Protein AF-A0AA40K217-F1 (afdb_monomer_lite)

Structure (mmCIF, N/CA/C/O backbone):
data_AF-A0AA40K217-F1
#
_entry.id   AF-A0AA40K217-F1
#
loop_
_atom_site.group_PDB
_atom_site.id
_atom_site.type_symbol
_atom_site.label_atom_id
_atom_site.label_alt_id
_atom_site.label_comp_id
_atom_site.label_asym_id
_atom_site.label_entity_id
_atom_site.label_seq_id
_atom_site.pdbx_PDB_ins_code
_atom_site.Cartn_x
_atom_site.Cartn_y
_atom_site.Cartn_z
_atom_site.occupancy
_atom_site.B_iso_or_equiv
_atom_site.auth_seq_id
_atom_site.auth_comp_id
_atom_site.auth_asym_id
_atom_site.auth_atom_id
_atom_site.pdbx_PDB_model_num
ATOM 1 N N . MET A 1 1 ? -73.865 -36.330 -14.405 1.00 37.12 1 MET A N 1
ATOM 2 C CA . MET A 1 1 ? -73.184 -35.433 -15.360 1.00 37.12 1 MET A CA 1
ATOM 3 C C . MET A 1 1 ? -72.736 -34.187 -14.622 1.00 37.12 1 MET A C 1
ATOM 5 O O . MET A 1 1 ? -73.342 -33.853 -13.617 1.00 37.12 1 MET A O 1
ATOM 9 N N . GLN A 1 2 ? -71.616 -33.622 -15.063 1.00 45.53 2 GLN A N 1
ATOM 10 C CA . GLN A 1 2 ? -70.828 -32.569 -14.420 1.00 45.53 2 GLN A CA 1
ATOM 11 C C . GLN A 1 2 ? -71.567 -31.225 -14.242 1.00 45.53 2 GLN A C 1
ATOM 13 O O . GLN A 1 2 ? -72.559 -30.982 -14.922 1.00 45.53 2 GLN A O 1
ATOM 18 N N . LEU A 1 3 ? -70.915 -30.353 -13.448 1.00 41.59 3 LEU A N 1
ATOM 19 C CA . LEU A 1 3 ? -70.929 -28.874 -13.439 1.00 41.59 3 LEU A CA 1
ATOM 20 C C . LEU A 1 3 ? -71.873 -28.194 -12.429 1.00 41.59 3 LEU A C 1
ATOM 22 O O . LEU A 1 3 ? -73.068 -28.083 -12.664 1.00 41.59 3 LEU A O 1
ATOM 26 N N . ILE A 1 4 ? -71.313 -27.652 -11.337 1.00 35.75 4 ILE A N 1
ATOM 27 C CA . ILE A 1 4 ? -70.917 -26.234 -11.131 1.00 35.75 4 ILE A CA 1
ATOM 28 C C . ILE A 1 4 ? -70.386 -26.103 -9.677 1.00 35.75 4 ILE A C 1
ATOM 30 O O . ILE A 1 4 ? -70.972 -26.700 -8.776 1.00 35.75 4 ILE A O 1
ATOM 34 N N . PRO A 1 5 ? -69.276 -25.381 -9.417 1.00 46.97 5 PRO A N 1
ATOM 35 C CA . PRO A 1 5 ? -68.759 -25.169 -8.068 1.00 46.97 5 PRO A CA 1
ATOM 36 C C . PRO A 1 5 ? -69.496 -24.004 -7.392 1.00 46.97 5 PRO A C 1
ATOM 38 O O . PRO A 1 5 ? -69.408 -22.863 -7.846 1.00 46.97 5 PRO A O 1
ATOM 41 N N . GLU A 1 6 ? -70.201 -24.289 -6.299 1.00 41.69 6 GLU A N 1
ATOM 42 C CA . GLU A 1 6 ? -70.759 -23.264 -5.414 1.00 41.69 6 GLU A CA 1
ATOM 43 C C . GLU A 1 6 ? -69.628 -22.647 -4.587 1.00 41.69 6 GLU A C 1
ATOM 45 O O . GLU A 1 6 ? -68.878 -23.321 -3.873 1.00 41.69 6 GLU A O 1
ATOM 50 N N . ARG A 1 7 ? -69.477 -21.338 -4.766 1.00 44.41 7 ARG A N 1
ATOM 51 C CA . ARG A 1 7 ? -68.568 -20.478 -4.027 1.00 44.41 7 ARG A CA 1
ATOM 52 C C . ARG A 1 7 ? -69.022 -20.462 -2.571 1.00 44.41 7 ARG A C 1
ATOM 54 O O . ARG A 1 7 ? -70.025 -19.841 -2.248 1.00 44.41 7 ARG A O 1
ATOM 61 N N . HIS A 1 8 ? -68.255 -21.088 -1.686 1.00 47.00 8 HIS A N 1
ATOM 62 C CA . HIS A 1 8 ? -68.274 -20.654 -0.298 1.00 47.00 8 HIS A CA 1
ATOM 63 C C . HIS A 1 8 ? -67.517 -19.333 -0.231 1.00 47.00 8 HIS A C 1
ATOM 65 O O . HIS A 1 8 ? -66.285 -19.303 -0.260 1.00 47.00 8 HIS A O 1
ATOM 71 N N . ASP A 1 9 ? -68.294 -18.251 -0.225 1.00 43.47 9 ASP A N 1
ATOM 72 C CA . ASP A 1 9 ? -67.854 -16.924 0.166 1.00 43.47 9 ASP A CA 1
ATOM 73 C C . ASP A 1 9 ? -67.123 -17.042 1.504 1.00 43.47 9 ASP A C 1
ATOM 75 O O . ASP A 1 9 ? -67.698 -17.329 2.553 1.00 43.47 9 ASP A O 1
ATOM 79 N N . VAL A 1 10 ? -65.804 -16.889 1.439 1.00 50.97 10 VAL A N 1
ATOM 80 C CA . VAL A 1 10 ? -64.985 -16.642 2.614 1.00 50.97 10 VAL A CA 1
ATOM 81 C C . VAL A 1 10 ? -65.360 -15.238 3.059 1.00 50.97 10 VAL A C 1
ATOM 83 O O . VAL A 1 10 ? -65.000 -14.268 2.391 1.00 50.97 10 VAL A O 1
ATOM 86 N N . ASP A 1 11 ? -66.121 -15.149 4.147 1.00 47.44 11 ASP A N 1
ATOM 87 C CA . ASP A 1 11 ? -66.529 -13.890 4.759 1.00 47.44 11 ASP A CA 1
ATOM 88 C C . ASP A 1 11 ? -65.334 -12.914 4.821 1.00 47.44 11 ASP A C 1
ATOM 90 O O . ASP A 1 11 ? -64.330 -13.193 5.496 1.00 47.44 11 ASP A O 1
ATOM 94 N N . PRO A 1 12 ? -65.394 -11.750 4.142 1.00 52.09 12 PRO A N 1
ATOM 95 C CA . PRO A 1 12 ? -64.287 -10.794 4.120 1.00 52.09 12 PRO A CA 1
ATOM 96 C C . PRO A 1 12 ? -63.997 -10.213 5.513 1.00 52.09 12 PRO A C 1
ATOM 98 O O . PRO A 1 12 ? -62.915 -9.687 5.758 1.00 52.09 12 PRO A O 1
ATOM 101 N N . THR A 1 13 ? -64.919 -10.363 6.463 1.00 54.00 13 THR A N 1
ATOM 102 C CA . THR A 1 13 ? -64.761 -9.992 7.873 1.00 54.00 13 THR A CA 1
ATOM 103 C C . THR A 1 13 ? -63.753 -10.865 8.625 1.00 54.00 13 THR A C 1
ATOM 105 O O . THR A 1 13 ? -63.080 -10.352 9.518 1.00 54.00 13 THR A O 1
ATOM 108 N N . CYS A 1 14 ? -63.556 -12.136 8.253 1.00 43.59 14 CYS A N 1
ATOM 109 C CA . CYS A 1 14 ? -62.559 -13.003 8.896 1.00 43.59 14 CYS A CA 1
ATOM 110 C C . CYS A 1 14 ? -61.127 -12.715 8.417 1.00 43.59 14 CYS A C 1
ATOM 112 O O . CYS A 1 14 ? -60.195 -12.731 9.222 1.00 43.59 14 CYS A O 1
ATOM 114 N N . ALA A 1 15 ? -60.942 -12.378 7.136 1.00 45.44 15 ALA A N 1
ATOM 115 C CA . ALA A 1 15 ? -59.644 -11.936 6.616 1.00 45.44 15 ALA A CA 1
ATOM 116 C C . ALA A 1 15 ? -59.244 -10.560 7.188 1.00 45.44 15 ALA A C 1
ATOM 118 O O . ALA A 1 15 ? -58.093 -10.354 7.580 1.00 45.44 15 ALA A O 1
ATOM 119 N N . VAL A 1 16 ? -60.223 -9.660 7.343 1.00 48.34 16 VAL A N 1
ATOM 120 C CA . VAL A 1 16 ? -60.034 -8.334 7.949 1.00 48.34 16 VAL A CA 1
ATOM 121 C C . VAL A 1 16 ? -59.752 -8.430 9.457 1.00 48.34 16 VAL A C 1
ATOM 123 O O . VAL A 1 16 ? -58.933 -7.668 9.966 1.00 48.34 16 VAL A O 1
ATOM 126 N N . ALA A 1 17 ? -60.327 -9.397 10.183 1.00 46.59 17 ALA A N 1
ATOM 127 C CA . ALA A 1 17 ? -60.031 -9.607 11.606 1.00 46.59 17 ALA A CA 1
ATOM 128 C C . ALA A 1 17 ? -58.581 -10.066 11.857 1.00 46.59 17 ALA A C 1
ATOM 130 O O . ALA A 1 17 ? -57.942 -9.605 12.805 1.00 46.59 17 ALA A O 1
ATOM 131 N N . ILE A 1 18 ? -58.017 -10.894 10.969 1.00 50.12 18 ILE A N 1
ATOM 132 C CA . ILE A 1 18 ? -56.593 -11.258 11.029 1.00 50.12 18 ILE A CA 1
ATOM 133 C C . ILE A 1 18 ? -55.723 -10.032 10.693 1.00 50.12 18 ILE A C 1
ATOM 135 O O . ILE A 1 18 ? -54.726 -9.782 11.372 1.00 50.12 18 ILE A O 1
ATOM 139 N N . GLN A 1 19 ? -56.137 -9.198 9.733 1.00 47.12 19 GLN A N 1
ATOM 140 C CA . GLN A 1 19 ? -55.430 -7.961 9.370 1.00 47.12 19 GLN A CA 1
ATOM 141 C C . GLN A 1 19 ? -55.500 -6.857 10.445 1.00 47.12 19 GLN A C 1
ATOM 143 O O . GLN A 1 19 ? -54.528 -6.122 10.600 1.00 47.12 19 GLN A O 1
ATOM 148 N N . HIS A 1 20 ? -56.569 -6.771 11.246 1.00 46.78 20 HIS A N 1
ATOM 149 C CA . HIS A 1 20 ? -56.639 -5.866 12.405 1.00 46.78 20 HIS A CA 1
ATOM 150 C C . HIS A 1 20 ? -55.908 -6.403 13.647 1.00 46.78 20 HIS A C 1
ATOM 152 O O . HIS A 1 20 ? -55.465 -5.610 14.471 1.00 46.78 20 HIS A O 1
ATOM 158 N N . SER A 1 21 ? -55.718 -7.720 13.778 1.00 47.53 21 SER A N 1
ATOM 159 C CA . SER A 1 21 ? -54.886 -8.311 14.845 1.00 47.53 21 SER A CA 1
ATOM 160 C C . SER A 1 21 ? -53.374 -8.183 14.602 1.00 47.53 21 SER A C 1
ATOM 162 O O . SER A 1 21 ? -52.580 -8.378 15.517 1.00 47.53 21 SER A O 1
ATOM 164 N N . LEU A 1 22 ? -52.977 -7.780 13.389 1.00 50.19 22 LEU A N 1
ATOM 165 C CA . LEU A 1 22 ? -51.646 -7.258 13.068 1.00 50.19 22 LEU A CA 1
ATOM 166 C C . LEU A 1 22 ? -51.601 -5.724 13.195 1.00 50.19 22 LEU A C 1
ATOM 168 O O . LEU A 1 22 ? -50.806 -5.059 12.529 1.00 50.19 22 LEU A O 1
ATOM 172 N N . GLN A 1 23 ? -52.442 -5.140 14.058 1.00 57.56 23 GLN A N 1
ATOM 173 C CA . GLN A 1 23 ? -52.141 -3.842 14.655 1.00 57.56 23 GLN A CA 1
ATOM 174 C C . GLN A 1 23 ? -50.717 -3.912 15.202 1.00 57.56 23 GLN A C 1
ATOM 176 O O . GLN A 1 23 ? -50.397 -4.785 16.003 1.00 57.56 23 GLN A O 1
ATOM 181 N N . ALA A 1 24 ? -49.862 -3.047 14.661 1.00 59.34 24 ALA A N 1
ATOM 182 C CA . ALA A 1 24 ? -48.421 -3.048 14.833 1.00 59.34 24 ALA A CA 1
ATOM 183 C C . ALA A 1 24 ? -48.013 -3.360 16.279 1.00 59.34 24 ALA A C 1
ATOM 185 O O . ALA A 1 24 ? -48.049 -2.475 17.129 1.00 59.34 24 ALA A O 1
ATOM 186 N N . LEU A 1 25 ? -47.608 -4.610 16.537 1.00 65.25 25 LEU A N 1
ATOM 187 C CA . LEU A 1 25 ? -46.911 -4.996 17.759 1.00 65.25 25 LEU A CA 1
ATOM 188 C C . LEU A 1 25 ? -45.687 -4.090 17.849 1.00 65.25 25 LEU A C 1
ATOM 190 O O . LEU A 1 25 ? -44.724 -4.241 17.089 1.00 65.25 25 LEU A O 1
ATOM 194 N N . SER A 1 26 ? -45.771 -3.075 18.702 1.00 80.31 26 SER A N 1
ATOM 195 C CA . SER A 1 26 ? -44.695 -2.117 18.837 1.00 80.31 26 SER A CA 1
ATOM 196 C C . SER A 1 26 ? -43.580 -2.781 19.631 1.00 80.31 26 SER A C 1
ATOM 198 O O . SER A 1 26 ? -43.817 -3.659 20.463 1.00 80.31 26 SER A O 1
ATOM 200 N N . LEU A 1 27 ? -42.336 -2.356 19.408 1.00 82.81 27 LEU A N 1
ATOM 201 C CA . LEU A 1 27 ? -41.192 -2.886 20.153 1.00 82.81 27 LEU A CA 1
ATOM 202 C C . LEU A 1 27 ? -41.408 -2.799 21.680 1.00 82.81 27 LEU A C 1
ATOM 204 O O . LEU A 1 27 ? -40.878 -3.613 22.425 1.00 82.81 27 LEU A O 1
ATOM 208 N N . LEU A 1 28 ? -42.180 -1.813 22.140 1.00 85.31 28 LEU A N 1
ATOM 209 C CA . LEU A 1 28 ? -42.433 -1.542 23.554 1.00 85.31 28 LEU A CA 1
ATOM 210 C C . LEU A 1 28 ? -43.482 -2.469 24.180 1.00 85.31 28 LEU A C 1
ATOM 212 O O . LEU A 1 28 ? -43.537 -2.545 25.404 1.00 85.31 28 LEU A O 1
ATOM 216 N N . ASP A 1 29 ? -44.252 -3.191 23.364 1.00 88.19 29 ASP A N 1
ATOM 217 C CA . ASP A 1 29 ? -45.252 -4.160 23.826 1.00 88.19 29 ASP A CA 1
ATOM 218 C C . ASP A 1 29 ? -44.630 -5.537 24.113 1.00 88.19 29 ASP A C 1
ATOM 220 O O . ASP A 1 29 ? -45.295 -6.438 24.626 1.00 88.19 29 ASP A O 1
ATOM 224 N N . LEU A 1 30 ? -43.338 -5.717 23.800 1.00 88.56 30 LEU A N 1
ATOM 225 C CA . LEU A 1 30 ? -42.625 -6.949 24.112 1.00 88.56 30 LEU A CA 1
ATOM 226 C C . LEU A 1 30 ? -42.357 -7.085 25.620 1.00 88.56 30 LEU A C 1
ATOM 228 O O . LEU A 1 30 ? -42.082 -6.094 26.305 1.00 88.56 30 LEU A O 1
ATOM 232 N N . PRO A 1 31 ? -42.317 -8.328 26.136 1.00 92.75 31 PRO A N 1
ATOM 233 C CA . PRO A 1 31 ? -41.897 -8.594 27.503 1.00 92.75 31 PRO A CA 1
ATOM 234 C C . PRO A 1 31 ? -40.512 -8.013 27.806 1.00 92.75 31 PRO A C 1
ATOM 236 O O . PRO A 1 31 ? -39.613 -7.971 26.954 1.00 92.75 31 PRO A O 1
ATOM 239 N N . THR A 1 32 ? -40.317 -7.602 29.060 1.00 90.62 32 THR A N 1
ATOM 240 C CA . THR A 1 32 ? -39.095 -6.912 29.498 1.00 90.62 32 THR A CA 1
ATOM 241 C C . THR A 1 32 ? -37.850 -7.787 29.319 1.00 90.62 32 THR A C 1
ATOM 243 O O . THR A 1 32 ? -36.769 -7.286 29.019 1.00 90.62 32 THR A O 1
ATOM 246 N N . GLU A 1 33 ? -37.996 -9.102 29.444 1.00 91.56 33 GLU A N 1
ATOM 247 C CA . GLU A 1 33 ? -36.955 -10.106 29.239 1.00 91.56 33 GLU A CA 1
ATOM 248 C C . GLU A 1 33 ? -36.448 -10.100 27.795 1.00 91.56 33 GLU A C 1
ATOM 250 O O . GLU A 1 33 ? -35.238 -10.142 27.557 1.00 91.56 33 GLU A O 1
ATOM 255 N N . VAL A 1 34 ? -37.367 -9.999 26.829 1.00 92.00 34 VAL A N 1
ATOM 256 C CA . VAL A 1 34 ? -37.029 -9.972 25.401 1.00 92.00 34 VAL A CA 1
ATOM 257 C C . VAL A 1 34 ? -36.340 -8.656 25.058 1.00 92.00 34 VAL A C 1
ATOM 259 O O . VAL A 1 34 ? -35.300 -8.652 24.397 1.00 92.00 34 VAL A O 1
ATOM 262 N N . LEU A 1 35 ? -36.838 -7.544 25.599 1.00 92.12 35 LEU A N 1
ATOM 263 C CA . LEU A 1 35 ? -36.193 -6.240 25.468 1.00 92.12 35 LEU A CA 1
ATOM 264 C C . LEU A 1 35 ? -34.779 -6.231 26.058 1.00 92.12 35 LEU A C 1
ATOM 266 O O . LEU A 1 35 ? -33.848 -5.745 25.418 1.00 92.12 35 LEU A O 1
ATOM 270 N N . LEU A 1 36 ? -34.575 -6.821 27.238 1.00 92.25 36 LEU A N 1
ATOM 271 C CA . LEU A 1 36 ? -33.250 -6.959 27.849 1.00 92.25 36 LEU A CA 1
ATOM 272 C C . LEU A 1 36 ? -32.312 -7.838 27.012 1.00 92.25 36 LEU A C 1
ATOM 274 O O . LEU A 1 36 ? -31.116 -7.547 26.923 1.00 92.25 36 LEU A O 1
ATOM 278 N N . GLN A 1 37 ? -32.830 -8.892 26.377 1.00 91.31 37 GLN A N 1
ATOM 279 C CA . GLN A 1 37 ? -32.050 -9.750 25.490 1.00 91.31 37 GLN A CA 1
ATOM 280 C C . GLN A 1 37 ? -31.555 -8.979 24.258 1.00 91.31 37 GLN A C 1
ATOM 282 O O . GLN A 1 37 ? -30.363 -9.070 23.940 1.00 91.31 37 GLN A O 1
ATOM 287 N N . ILE A 1 38 ? -32.446 -8.205 23.622 1.00 93.06 38 ILE A N 1
ATOM 288 C CA . ILE A 1 38 ? -32.162 -7.347 22.461 1.00 93.06 38 ILE A CA 1
ATOM 289 C C . ILE A 1 38 ? -31.149 -6.265 22.842 1.00 93.06 38 ILE A C 1
ATOM 291 O O . ILE A 1 38 ? -30.077 -6.180 22.243 1.00 93.06 38 ILE A O 1
ATOM 295 N N . LEU A 1 39 ? -31.436 -5.489 23.892 1.00 92.25 39 LEU A 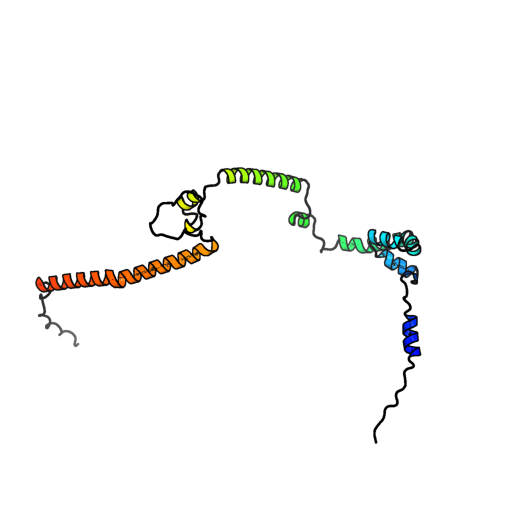N 1
ATOM 296 C CA . LEU A 1 39 ? -30.558 -4.418 24.372 1.00 92.25 39 LEU A CA 1
ATOM 297 C C . LEU A 1 39 ? -29.188 -4.948 24.832 1.00 92.25 39 LEU A C 1
ATOM 299 O O . LEU A 1 39 ? -28.182 -4.248 24.738 1.00 92.25 39 LEU A O 1
ATOM 303 N N . GLY A 1 40 ? -29.123 -6.197 25.300 1.00 92.62 40 GLY A N 1
ATOM 304 C CA . GLY A 1 40 ? -27.874 -6.865 25.659 1.00 92.62 40 GLY A CA 1
ATOM 305 C C . GLY A 1 40 ? -26.956 -7.183 24.472 1.00 92.62 40 GLY A C 1
ATOM 306 O O . GLY A 1 40 ? -25.765 -7.396 24.688 1.00 92.62 40 GLY A O 1
ATOM 307 N N . ASN A 1 41 ? -27.479 -7.220 23.242 1.00 91.62 41 ASN A N 1
ATOM 308 C CA . ASN A 1 41 ? -26.698 -7.472 22.024 1.00 91.62 41 ASN A CA 1
ATOM 309 C C . ASN A 1 41 ? -26.240 -6.192 21.312 1.00 91.62 41 ASN A C 1
ATOM 311 O O . ASN A 1 41 ? -25.392 -6.272 20.430 1.00 91.62 41 ASN A O 1
ATOM 315 N N . LEU A 1 42 ? -26.777 -5.030 21.685 1.00 93.06 42 LEU A N 1
ATOM 316 C CA . LEU A 1 42 ? -26.418 -3.755 21.069 1.00 93.06 42 LEU A CA 1
ATOM 317 C C . LEU A 1 42 ? -25.048 -3.250 21.545 1.00 93.06 42 LEU A C 1
ATOM 319 O O . LEU A 1 42 ? -24.620 -3.492 22.687 1.00 93.06 42 LEU A O 1
ATOM 323 N N . GLU A 1 43 ? -24.365 -2.505 20.674 1.00 91.50 43 GLU A N 1
ATOM 324 C CA . GLU A 1 43 ? -23.142 -1.790 21.028 1.00 91.50 43 GLU A CA 1
ATOM 325 C C . GLU A 1 43 ? -23.433 -0.624 21.988 1.00 91.50 43 GLU A C 1
ATOM 327 O O . GLU A 1 43 ? -24.579 -0.245 22.232 1.00 91.50 43 GLU A O 1
ATOM 332 N N . VAL A 1 44 ? -22.390 -0.058 22.605 1.00 90.19 44 VAL A N 1
ATOM 333 C CA . VAL A 1 44 ? -22.553 1.034 23.586 1.00 90.19 44 VAL A CA 1
ATOM 334 C C . VAL A 1 44 ? -23.200 2.271 22.948 1.00 90.19 44 VAL A C 1
ATOM 336 O O . VAL A 1 44 ? -24.067 2.886 23.569 1.00 90.19 44 VAL A O 1
ATOM 339 N N . CYS A 1 45 ? -22.826 2.599 21.709 1.00 91.94 45 CYS A N 1
ATOM 340 C CA . CYS A 1 45 ? -23.390 3.723 20.962 1.00 91.94 45 CYS A CA 1
ATOM 341 C C . CYS A 1 45 ? -24.878 3.512 20.650 1.00 91.94 45 CYS A C 1
ATOM 343 O O . CYS A 1 45 ? -25.693 4.401 20.900 1.00 91.94 45 CYS A O 1
ATOM 345 N N . ASP A 1 46 ? -25.246 2.316 20.193 1.00 93.75 46 ASP A N 1
ATOM 346 C CA . ASP A 1 46 ? -26.626 1.988 19.822 1.00 93.75 46 ASP A CA 1
ATOM 347 C C . ASP A 1 46 ? -27.540 1.896 21.044 1.00 93.75 46 ASP A C 1
ATOM 349 O O . ASP A 1 46 ? -28.685 2.345 21.014 1.00 93.75 46 ASP A O 1
ATOM 353 N N . LEU A 1 47 ? -27.021 1.378 22.160 1.00 93.06 47 LEU A N 1
ATOM 354 C CA . LEU A 1 47 ? -27.742 1.358 23.428 1.00 93.06 47 LEU A CA 1
ATOM 355 C C . LEU A 1 47 ? -28.032 2.783 23.925 1.00 93.06 47 LEU A C 1
ATOM 357 O O . LEU A 1 47 ? -29.126 3.060 24.422 1.00 93.06 47 LEU A O 1
ATOM 361 N N . LEU A 1 48 ? -27.073 3.703 23.767 1.00 93.88 48 LEU A N 1
ATOM 362 C CA . LEU A 1 48 ? -27.270 5.112 24.096 1.00 93.88 48 LEU A CA 1
ATOM 363 C C . LEU A 1 48 ? -28.311 5.753 23.173 1.00 93.88 48 LEU A C 1
ATOM 365 O O . LEU A 1 48 ? -29.179 6.474 23.667 1.00 93.88 48 LEU A O 1
ATOM 369 N N . ALA A 1 49 ? -28.282 5.458 21.873 1.00 94.69 49 ALA A N 1
ATOM 370 C CA . ALA A 1 49 ? -29.299 5.923 20.933 1.00 94.69 49 ALA A CA 1
ATOM 371 C C . ALA A 1 49 ? -30.701 5.413 21.320 1.00 94.69 49 ALA A C 1
ATOM 373 O O . ALA A 1 49 ? -31.622 6.215 21.467 1.00 94.69 49 ALA A O 1
ATOM 374 N N . ALA A 1 50 ? -30.844 4.116 21.612 1.00 91.44 50 ALA A N 1
ATOM 375 C CA . ALA A 1 50 ? -32.098 3.505 22.060 1.00 91.44 50 ALA A CA 1
ATOM 376 C C . ALA A 1 50 ? -32.607 4.083 23.394 1.00 91.44 50 ALA A C 1
ATOM 378 O O . ALA A 1 50 ? -33.807 4.253 23.594 1.00 91.44 50 ALA A O 1
ATOM 379 N N . SER A 1 51 ? -31.708 4.462 24.307 1.00 93.88 51 SER A N 1
ATOM 380 C CA . SER A 1 51 ? -32.093 5.111 25.569 1.00 93.88 51 SER A CA 1
ATOM 381 C C . SER A 1 51 ? -32.709 6.506 25.387 1.00 93.88 51 SER A C 1
ATOM 383 O O . SER A 1 51 ? -33.318 7.040 26.313 1.00 93.88 51 SER A O 1
ATOM 385 N N . ARG A 1 52 ? -32.529 7.136 24.218 1.00 94.56 52 ARG A N 1
ATOM 386 C CA . ARG A 1 52 ? -33.059 8.475 23.919 1.00 94.56 52 ARG A CA 1
ATOM 387 C C . ARG A 1 52 ? -34.418 8.431 23.228 1.00 94.56 52 ARG A C 1
ATOM 389 O O . ARG A 1 52 ? -35.090 9.455 23.210 1.00 94.56 52 ARG A O 1
ATOM 396 N N . THR A 1 53 ? -34.825 7.282 22.691 1.00 93.44 53 THR A N 1
ATOM 397 C CA . THR A 1 53 ? -36.084 7.143 21.945 1.00 93.44 53 THR A CA 1
ATOM 398 C C . THR A 1 53 ? -37.282 6.841 22.841 1.00 93.44 53 THR A C 1
ATOM 400 O O . THR A 1 53 ? -38.403 7.173 22.472 1.00 93.44 53 THR A O 1
ATOM 403 N N . SER A 1 54 ? -37.085 6.249 24.027 1.00 90.81 54 SER A N 1
ATOM 404 C CA . SER A 1 54 ? -38.178 6.011 24.981 1.00 90.81 54 SER A CA 1
ATOM 405 C C . SER A 1 54 ? -37.719 5.940 26.441 1.00 90.81 54 SER A C 1
ATOM 407 O O . SER A 1 54 ? -36.594 5.543 26.757 1.00 90.81 54 SER A O 1
ATOM 409 N N . HIS A 1 55 ? -38.626 6.276 27.364 1.00 92.00 55 HIS A N 1
ATOM 410 C CA . HIS A 1 55 ? -38.376 6.197 28.808 1.00 92.00 55 HIS A CA 1
ATOM 411 C C . HIS A 1 55 ? -38.194 4.758 29.307 1.00 92.00 55 HIS A C 1
ATOM 413 O O . HIS A 1 55 ? -37.381 4.514 30.201 1.00 92.00 55 HIS A O 1
ATOM 419 N N . LEU A 1 56 ? -38.917 3.803 28.714 1.00 92.19 56 LEU A N 1
ATOM 420 C CA . LEU A 1 56 ? -38.810 2.388 29.058 1.00 92.19 56 LEU A CA 1
ATOM 421 C C . LEU A 1 56 ? -37.429 1.840 28.682 1.00 92.19 56 LEU A C 1
ATOM 423 O O . LEU A 1 56 ? -36.736 1.290 29.538 1.00 92.19 56 LEU A O 1
ATOM 427 N N . LEU A 1 57 ? -36.974 2.079 27.446 1.00 91.88 57 LEU A N 1
ATOM 428 C CA . LEU A 1 57 ? -35.639 1.657 27.012 1.00 91.88 57 LEU A CA 1
ATOM 429 C C . LEU A 1 57 ? -34.541 2.381 27.793 1.00 91.88 57 LEU A C 1
ATOM 431 O O . LEU A 1 57 ? -33.540 1.758 28.133 1.00 91.88 57 LEU A O 1
ATOM 435 N N . ARG A 1 58 ? -34.737 3.655 28.166 1.00 93.94 58 ARG A N 1
ATOM 436 C CA . ARG A 1 58 ? -33.822 4.366 29.074 1.00 93.94 58 ARG A CA 1
ATOM 437 C C . ARG A 1 58 ? -33.677 3.654 30.417 1.00 93.94 58 ARG A C 1
ATOM 439 O O . ARG A 1 58 ? -32.558 3.447 30.879 1.00 93.94 58 ARG A O 1
ATOM 446 N N . ARG A 1 59 ? -34.792 3.258 31.038 1.00 94.44 59 ARG A N 1
ATOM 447 C CA . ARG A 1 59 ? -34.791 2.549 32.327 1.00 94.44 59 ARG A CA 1
ATOM 448 C C . ARG A 1 59 ? -34.107 1.184 32.221 1.00 94.44 59 ARG A C 1
ATOM 450 O O . ARG A 1 59 ? -33.327 0.834 33.101 1.00 94.44 59 ARG A O 1
ATOM 457 N N . LEU A 1 60 ? -34.361 0.439 31.144 1.00 92.25 60 LEU A N 1
ATOM 458 C CA . LEU A 1 60 ? -33.748 -0.875 30.914 1.00 92.25 60 LEU A CA 1
ATOM 459 C C . LEU A 1 60 ? -32.262 -0.785 30.549 1.00 92.25 60 LEU A C 1
ATOM 461 O O . LEU A 1 60 ? -31.470 -1.591 31.033 1.00 92.25 60 LEU A O 1
ATOM 465 N N . ALA A 1 61 ? -31.858 0.214 29.763 1.00 92.88 61 ALA A N 1
ATOM 466 C CA . ALA A 1 61 ? -30.459 0.464 29.417 1.00 92.88 61 ALA A CA 1
ATOM 467 C C . ALA A 1 61 ? -29.601 0.793 30.649 1.00 92.88 61 ALA A C 1
ATOM 469 O O . ALA A 1 61 ? -28.441 0.391 30.717 1.00 92.88 61 ALA A O 1
ATOM 470 N N . LEU A 1 62 ? -30.182 1.486 31.635 1.00 91.12 62 LEU A N 1
ATOM 471 C CA . LEU A 1 62 ? -29.539 1.810 32.912 1.00 91.12 62 LEU A CA 1
ATOM 472 C C . LEU A 1 62 ? -29.650 0.684 33.956 1.00 91.12 62 LEU A C 1
ATOM 474 O O . LEU A 1 62 ? -29.078 0.796 35.041 1.00 91.12 62 LEU A O 1
ATOM 478 N N . ALA A 1 63 ? -30.371 -0.403 33.666 1.00 93.31 63 ALA A N 1
ATOM 479 C CA . ALA A 1 63 ? -30.575 -1.474 34.631 1.00 93.31 63 ALA A CA 1
ATOM 480 C C . ALA A 1 63 ? -29.277 -2.277 34.869 1.00 93.31 63 ALA A C 1
ATOM 482 O O . ALA A 1 63 ? -28.625 -2.721 33.917 1.00 93.31 63 ALA A O 1
ATOM 483 N N . PRO A 1 64 ? -28.924 -2.592 36.132 1.00 93.88 64 PRO A N 1
ATOM 484 C CA . PRO A 1 64 ? -27.709 -3.353 36.445 1.00 93.88 64 PRO A CA 1
ATOM 485 C C . PRO A 1 64 ? -27.758 -4.792 35.909 1.00 93.88 64 PRO A C 1
ATOM 487 O O . PRO A 1 64 ? -26.720 -5.412 35.672 1.00 93.88 64 PRO A O 1
ATOM 490 N N . ILE A 1 65 ? -28.963 -5.329 35.695 1.00 93.31 65 ILE A N 1
ATOM 491 C CA . ILE A 1 65 ? -29.191 -6.670 35.145 1.00 93.31 65 ILE A CA 1
ATOM 492 C C . ILE A 1 65 ? -28.654 -6.756 33.712 1.00 93.31 65 ILE A C 1
ATOM 494 O O . ILE A 1 65 ? -27.930 -7.698 33.391 1.00 93.31 65 ILE A O 1
ATOM 498 N N . LEU A 1 66 ? -28.923 -5.744 32.881 1.00 93.38 66 LEU A N 1
ATOM 499 C CA . LEU A 1 66 ? -28.416 -5.675 31.512 1.00 93.38 66 LEU A CA 1
ATOM 500 C C . LEU A 1 66 ? -26.886 -5.666 31.495 1.00 93.38 66 LEU A C 1
ATOM 502 O O . LEU A 1 66 ? -26.265 -6.423 30.748 1.00 93.38 66 LEU A O 1
ATOM 506 N N . HIS A 1 67 ? -26.268 -4.866 32.367 1.00 92.12 67 HIS A N 1
ATOM 507 C CA . HIS A 1 67 ? -24.812 -4.813 32.481 1.00 92.12 67 HIS A CA 1
ATOM 508 C C . HIS A 1 67 ? -24.214 -6.174 32.878 1.00 92.12 67 HIS A C 1
ATOM 510 O O . HIS A 1 67 ? -23.263 -6.643 32.249 1.00 92.12 67 HIS A O 1
ATOM 516 N N . ARG A 1 68 ? -24.809 -6.864 33.862 1.00 94.50 68 ARG A N 1
ATOM 517 C CA . ARG A 1 68 ? -24.381 -8.211 34.280 1.00 94.50 68 ARG A CA 1
ATOM 518 C C . ARG A 1 68 ? -24.513 -9.242 33.157 1.00 94.50 68 ARG A C 1
ATOM 520 O O . ARG A 1 68 ? -23.609 -10.059 32.988 1.00 94.50 68 ARG A O 1
ATOM 527 N N . LEU A 1 69 ? -25.603 -9.211 32.387 1.00 92.25 69 LEU A N 1
ATOM 528 C CA . LEU A 1 69 ? -25.811 -10.116 31.251 1.00 92.25 69 LEU A CA 1
ATOM 529 C C . LEU A 1 69 ? -24.768 -9.890 30.153 1.00 92.25 69 LEU A C 1
ATOM 531 O O . LEU A 1 69 ? -24.171 -10.854 29.672 1.00 92.25 69 LEU A O 1
ATOM 535 N N . ARG A 1 70 ? -24.485 -8.628 29.815 1.00 93.31 70 ARG A N 1
ATOM 536 C CA . ARG A 1 70 ? -23.444 -8.271 28.839 1.00 93.31 70 ARG A CA 1
ATOM 537 C C . ARG A 1 70 ? -22.071 -8.743 29.291 1.00 93.31 70 ARG A C 1
ATOM 539 O O . ARG A 1 70 ? -21.366 -9.375 28.515 1.00 93.31 70 ARG A O 1
ATOM 546 N N . LEU A 1 71 ? -21.727 -8.526 30.559 1.00 92.94 71 LEU A N 1
ATOM 547 C CA . LEU A 1 71 ? -20.449 -8.956 31.122 1.00 92.94 71 LEU A CA 1
ATOM 548 C C . LEU A 1 71 ? -20.301 -10.486 31.162 1.00 92.94 71 LEU A C 1
ATOM 550 O O . LEU A 1 71 ? -19.217 -11.011 30.922 1.00 92.94 71 LEU A O 1
ATOM 554 N N . ARG A 1 72 ? -21.385 -11.227 31.425 1.00 93.88 72 ARG A N 1
ATOM 555 C CA . ARG A 1 72 ? -21.385 -12.696 31.318 1.00 93.88 72 ARG A CA 1
ATOM 556 C C . ARG A 1 72 ? -21.179 -13.157 29.874 1.00 93.88 72 ARG A C 1
ATOM 558 O O . ARG A 1 72 ? -20.355 -14.037 29.647 1.00 93.88 72 ARG A O 1
ATOM 565 N N . ARG A 1 73 ? -21.872 -12.547 28.905 1.00 92.31 73 ARG A N 1
ATOM 566 C CA . ARG A 1 73 ? -21.700 -12.865 27.476 1.00 92.31 73 ARG A CA 1
ATOM 567 C C . ARG A 1 73 ? -20.286 -12.569 26.996 1.00 92.31 73 ARG A C 1
ATOM 569 O O . ARG A 1 73 ? -19.676 -13.433 26.379 1.00 92.31 73 ARG A O 1
ATOM 576 N N . THR A 1 74 ? -19.731 -11.399 27.310 1.00 92.75 74 THR A N 1
ATOM 577 C CA . THR A 1 74 ? -18.359 -11.063 26.906 1.00 92.75 74 THR A CA 1
ATOM 578 C C . THR A 1 74 ? -17.346 -12.005 27.541 1.00 92.75 74 THR A C 1
ATOM 580 O O . THR A 1 74 ? -16.450 -12.467 26.847 1.00 92.75 74 THR A O 1
ATOM 583 N N . ARG A 1 75 ? -17.515 -12.384 28.815 1.00 94.81 75 ARG A N 1
ATOM 584 C CA . ARG A 1 75 ? -16.671 -13.407 29.457 1.00 94.81 75 ARG A CA 1
ATOM 585 C C . ARG A 1 75 ? -16.757 -14.777 28.786 1.00 94.81 75 ARG A C 1
ATOM 587 O O . ARG A 1 75 ? -15.757 -15.481 28.775 1.00 94.81 75 ARG A O 1
ATOM 594 N N . ALA A 1 76 ? -17.913 -15.150 28.240 1.00 94.12 76 ALA A N 1
ATOM 595 C CA . ALA A 1 76 ? -18.075 -16.412 27.521 1.00 94.12 76 ALA A CA 1
ATOM 596 C C . ALA A 1 76 ? -17.489 -16.361 26.096 1.00 94.12 76 ALA A C 1
ATOM 598 O O . ALA A 1 76 ? -16.878 -17.325 25.647 1.00 94.12 76 ALA A O 1
ATOM 599 N N . VAL A 1 77 ? -17.651 -15.237 25.391 1.00 92.31 77 VAL A N 1
ATOM 600 C CA . VAL A 1 77 ? -17.304 -15.105 23.964 1.00 92.31 77 VAL A CA 1
ATOM 601 C C . VAL A 1 77 ? -15.857 -14.654 23.738 1.00 92.31 77 VAL A C 1
ATOM 603 O O . VAL A 1 77 ? -15.220 -15.081 22.781 1.00 92.31 77 VAL A O 1
ATOM 606 N N . LEU A 1 78 ? -15.309 -13.796 24.601 1.00 91.81 78 LEU A N 1
ATOM 607 C CA . LEU A 1 78 ? -13.989 -13.190 24.402 1.00 91.81 78 LEU A CA 1
ATOM 608 C C . LEU A 1 78 ? -12.827 -14.205 24.454 1.00 91.81 78 LEU A C 1
ATOM 610 O O . LEU A 1 78 ? -11.979 -14.145 23.563 1.00 91.81 78 LEU A O 1
ATOM 614 N N . PRO A 1 79 ? -12.745 -15.137 25.429 1.00 93.44 79 PRO A N 1
ATOM 615 C CA . PRO A 1 79 ? -11.609 -16.052 25.525 1.00 93.44 79 PRO A CA 1
ATOM 616 C C . PRO A 1 79 ? -11.345 -16.876 24.254 1.00 93.44 79 PRO A C 1
ATOM 618 O O . PRO A 1 79 ? -10.215 -16.801 23.771 1.00 93.44 79 PRO A O 1
ATOM 621 N N . PRO A 1 80 ? -12.330 -17.581 23.650 1.00 92.25 80 PRO A N 1
ATOM 622 C CA . PRO A 1 80 ? -12.077 -18.362 22.438 1.00 92.25 80 PRO A CA 1
ATOM 623 C C . PRO A 1 80 ? -11.697 -17.490 21.236 1.00 92.25 80 PRO A C 1
ATOM 625 O O . PRO A 1 80 ? -10.922 -17.922 20.390 1.00 92.25 80 PRO A O 1
ATOM 628 N N . LEU A 1 81 ? -12.181 -16.245 21.156 1.00 90.19 81 LEU A N 1
ATOM 629 C CA . LEU A 1 81 ? -11.790 -15.319 20.088 1.00 90.19 81 LEU A CA 1
ATOM 630 C C . LEU A 1 81 ? -10.345 -14.825 20.237 1.00 90.19 81 LEU A C 1
ATOM 632 O O . LEU A 1 81 ? -9.664 -14.593 19.239 1.00 90.19 81 LEU A O 1
ATOM 636 N N . LEU A 1 82 ? -9.863 -14.665 21.472 1.00 89.69 82 LEU A N 1
ATOM 637 C CA . LEU A 1 82 ? -8.488 -14.243 21.738 1.00 89.69 82 LEU A CA 1
ATOM 638 C C . LEU A 1 82 ? -7.469 -15.371 21.560 1.00 89.69 82 LEU A C 1
ATOM 640 O O . LEU A 1 82 ? -6.329 -15.073 21.191 1.00 89.69 82 LEU A O 1
ATOM 644 N N . THR A 1 83 ? -7.871 -16.619 21.823 1.00 89.00 83 THR A N 1
ATOM 645 C CA . THR A 1 83 ? -7.039 -17.826 21.678 1.00 89.00 83 THR A CA 1
ATOM 646 C C . THR A 1 83 ? -7.192 -18.522 20.324 1.00 89.00 83 THR A C 1
ATOM 648 O O . THR A 1 83 ? -6.441 -19.452 20.040 1.00 89.00 83 THR A O 1
ATOM 651 N N . SER A 1 84 ? -8.127 -18.077 19.478 1.00 88.44 84 SER A N 1
ATOM 652 C CA . SER A 1 84 ? -8.365 -18.656 18.153 1.00 88.44 84 SER A CA 1
ATOM 653 C C . SER A 1 84 ? -7.105 -18.626 17.270 1.00 88.44 84 SER A C 1
ATOM 655 O O . SER A 1 84 ? -6.471 -17.571 17.153 1.00 88.44 84 SER A O 1
ATOM 657 N N . PRO A 1 85 ? -6.784 -19.720 16.549 1.00 87.38 85 PRO A N 1
ATOM 658 C CA . PRO A 1 85 ? -5.656 -19.769 15.614 1.00 87.38 85 PRO A CA 1
ATOM 659 C C . PRO A 1 85 ? -5.849 -18.869 14.383 1.00 87.38 85 PRO A C 1
ATOM 661 O O . PRO A 1 85 ? -4.893 -18.591 13.666 1.00 87.38 85 PRO A O 1
ATOM 664 N N . SER A 1 86 ? -7.071 -18.385 14.129 1.00 87.75 86 SER A N 1
ATOM 665 C CA . SER A 1 86 ? -7.337 -17.395 13.077 1.00 87.75 86 SER A CA 1
ATOM 666 C C . SER A 1 86 ? -6.826 -15.993 13.424 1.00 87.75 86 SER A C 1
ATOM 668 O O . SER A 1 86 ? -6.747 -15.131 12.544 1.00 87.75 86 SER A O 1
ATOM 670 N N . ARG A 1 87 ? -6.476 -15.739 14.692 1.00 90.50 87 ARG A N 1
ATOM 671 C CA . ARG A 1 87 ? -5.954 -14.449 15.133 1.00 90.50 87 ARG A CA 1
ATOM 672 C C . ARG A 1 87 ? -4.486 -14.312 14.700 1.00 90.50 87 ARG A C 1
ATOM 674 O O . ARG A 1 87 ? -3.652 -15.094 15.149 1.00 90.50 87 ARG A O 1
ATOM 681 N N . PRO A 1 88 ? -4.135 -13.313 13.868 1.00 92.88 88 PRO A N 1
ATOM 682 C CA . PRO A 1 88 ? -2.756 -13.119 13.434 1.00 92.88 88 PRO A CA 1
ATOM 683 C C . PRO A 1 88 ? -1.852 -12.780 14.621 1.00 92.88 88 PRO A C 1
ATOM 685 O O . PRO A 1 88 ? -2.245 -12.034 15.526 1.00 92.88 88 PRO A O 1
ATOM 688 N N . SER A 1 89 ? -0.623 -13.296 14.597 1.00 92.44 89 SER A N 1
ATOM 689 C CA . SER A 1 89 ? 0.366 -12.986 15.627 1.00 92.44 89 SER A CA 1
ATOM 690 C C . SER A 1 89 ? 0.825 -11.525 15.535 1.00 92.44 89 SER A C 1
ATOM 692 O O . SER A 1 89 ? 0.720 -10.878 14.489 1.00 92.44 89 SER A O 1
ATOM 694 N N . LEU A 1 90 ? 1.398 -10.992 16.619 1.00 92.31 90 LEU A N 1
ATOM 695 C CA . LEU A 1 90 ? 1.993 -9.650 16.602 1.00 92.31 90 LEU A CA 1
ATOM 696 C C . LEU A 1 90 ? 3.086 -9.532 15.525 1.00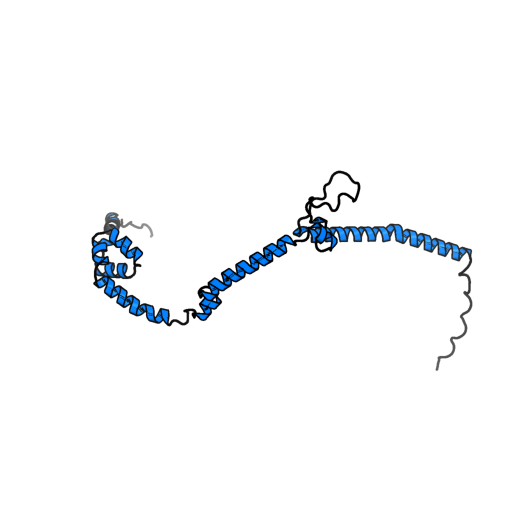 92.31 90 LEU A C 1
ATOM 698 O O . LEU A 1 90 ? 3.166 -8.516 14.836 1.00 92.31 90 LEU A O 1
ATOM 702 N N . ALA A 1 91 ? 3.889 -10.584 15.343 1.00 93.75 91 ALA A N 1
ATOM 703 C CA . ALA A 1 91 ? 4.916 -10.633 14.308 1.00 93.75 91 ALA A CA 1
ATOM 704 C C . ALA A 1 91 ? 4.310 -10.551 12.896 1.00 93.75 91 ALA A C 1
ATOM 706 O O . ALA A 1 91 ? 4.845 -9.840 12.044 1.00 93.75 91 ALA A O 1
ATOM 707 N N . ASP A 1 92 ? 3.167 -11.202 12.658 1.00 94.44 92 ASP A N 1
ATOM 708 C CA . ASP A 1 92 ? 2.452 -11.111 11.381 1.00 94.44 92 ASP A CA 1
ATOM 709 C C . ASP A 1 92 ? 1.881 -9.713 11.143 1.00 94.44 92 ASP A C 1
ATOM 711 O O . ASP A 1 92 ? 1.958 -9.196 10.028 1.00 94.44 92 ASP A O 1
ATOM 715 N N . LEU A 1 93 ? 1.350 -9.066 12.185 1.00 95.00 93 LEU A N 1
ATOM 716 C CA . LEU A 1 93 ? 0.860 -7.689 12.095 1.00 95.00 93 LEU A CA 1
ATOM 717 C C . LEU A 1 93 ? 1.990 -6.695 11.795 1.00 95.00 93 LEU A C 1
ATOM 719 O O . LEU A 1 93 ? 1.789 -5.777 10.996 1.00 95.00 93 LEU A O 1
ATOM 723 N N . ILE A 1 94 ? 3.175 -6.895 12.383 1.00 94.69 94 ILE A N 1
ATOM 724 C CA . ILE A 1 94 ? 4.382 -6.111 12.083 1.00 94.69 94 ILE A CA 1
ATOM 725 C C . ILE A 1 94 ? 4.829 -6.357 10.639 1.00 94.69 94 ILE A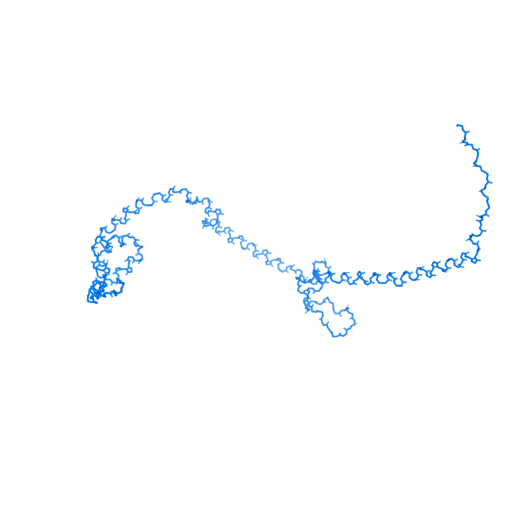 C 1
ATOM 727 O O . ILE A 1 94 ? 5.066 -5.404 9.897 1.00 94.69 94 ILE A O 1
ATOM 731 N N . ARG A 1 95 ? 4.882 -7.623 10.201 1.00 93.81 95 ARG A N 1
ATOM 732 C CA . ARG A 1 95 ? 5.268 -7.998 8.831 1.00 93.81 95 ARG A CA 1
ATOM 733 C C . ARG A 1 95 ? 4.323 -7.401 7.787 1.00 93.81 95 ARG A C 1
ATOM 735 O O . ARG A 1 95 ? 4.780 -6.925 6.754 1.00 93.81 95 ARG A O 1
ATOM 742 N N . ARG A 1 96 ? 3.016 -7.376 8.067 1.00 94.94 96 ARG A N 1
ATOM 743 C CA . ARG A 1 96 ? 1.992 -6.742 7.214 1.00 94.94 96 ARG A CA 1
ATOM 744 C C . ARG A 1 96 ? 1.970 -5.215 7.330 1.00 94.94 96 ARG A C 1
ATOM 746 O O . ARG A 1 96 ? 1.187 -4.563 6.647 1.00 94.94 96 ARG A O 1
ATOM 753 N N . SER A 1 97 ? 2.825 -4.627 8.166 1.00 91.38 97 SER A N 1
ATOM 754 C CA . SER A 1 97 ? 2.879 -3.191 8.459 1.00 91.38 97 SER A CA 1
ATOM 755 C C . SER A 1 97 ? 1.569 -2.592 8.993 1.00 91.38 97 SER A C 1
ATOM 757 O O . SER A 1 97 ? 1.329 -1.397 8.840 1.00 91.38 97 SER A O 1
ATOM 759 N N . ILE A 1 98 ? 0.738 -3.424 9.632 1.00 95.00 98 ILE A N 1
ATOM 760 C CA . ILE A 1 98 ? -0.502 -3.019 10.309 1.00 95.00 98 ILE A CA 1
ATOM 761 C C . ILE A 1 98 ? -0.165 -2.487 11.701 1.00 95.00 98 ILE A C 1
ATOM 763 O O . ILE A 1 98 ? -0.619 -1.414 12.089 1.00 95.00 98 ILE A O 1
ATOM 767 N N . PHE A 1 99 ? 0.666 -3.224 12.444 1.00 95.19 99 PHE A N 1
ATOM 768 C CA . PHE A 1 99 ? 1.216 -2.746 13.706 1.00 95.19 99 PHE A CA 1
ATOM 769 C C . PHE A 1 99 ? 2.584 -2.121 13.458 1.00 95.19 99 PHE A C 1
ATOM 771 O O . PHE A 1 99 ? 3.470 -2.742 12.871 1.00 95.19 99 PHE A O 1
ATOM 778 N N . MET A 1 100 ? 2.761 -0.890 13.921 1.00 94.06 100 MET A N 1
ATOM 779 C CA . MET A 1 100 ? 4.007 -0.151 13.779 1.00 94.06 100 MET A CA 1
ATOM 780 C C . MET A 1 100 ? 4.548 0.209 15.156 1.00 94.06 100 MET A C 1
ATOM 782 O O . MET A 1 100 ? 3.875 0.862 15.949 1.00 94.06 100 MET A O 1
ATOM 786 N N . THR A 1 101 ? 5.789 -0.180 15.432 1.00 92.88 101 THR A N 1
ATOM 787 C CA . THR A 1 101 ? 6.517 0.305 16.608 1.00 92.88 101 THR A CA 1
ATOM 788 C C . THR A 1 101 ? 6.968 1.748 16.385 1.00 92.88 101 THR A C 1
ATOM 790 O O . THR A 1 101 ? 7.150 2.185 15.245 1.00 92.88 101 THR A O 1
ATOM 793 N N . ASN A 1 102 ? 7.235 2.486 17.464 1.00 95.25 102 ASN A N 1
ATOM 794 C CA . ASN A 1 102 ? 7.756 3.855 17.375 1.00 95.25 102 ASN A CA 1
ATOM 795 C C . ASN A 1 102 ? 9.023 3.926 16.491 1.00 95.25 102 ASN A C 1
ATOM 797 O O . ASN A 1 102 ? 9.119 4.756 15.588 1.00 95.25 102 ASN A O 1
ATOM 801 N N . THR A 1 103 ? 9.927 2.951 16.629 1.00 94.62 103 THR A N 1
ATOM 802 C CA . THR A 1 103 ? 11.133 2.835 15.795 1.00 94.62 103 THR A CA 1
ATOM 803 C C . THR A 1 103 ? 10.821 2.675 14.301 1.00 94.62 103 THR A C 1
ATOM 805 O O . THR A 1 103 ? 11.461 3.319 13.467 1.00 94.62 103 THR A O 1
ATOM 808 N N . THR A 1 104 ? 9.809 1.885 13.924 1.00 93.62 104 THR A N 1
ATOM 809 C CA . THR A 1 104 ? 9.386 1.749 12.513 1.00 93.62 104 THR A CA 1
ATOM 810 C C . THR A 1 104 ? 8.751 3.027 11.962 1.00 93.62 104 THR A C 1
ATOM 812 O O . THR A 1 104 ? 8.942 3.366 10.793 1.00 93.62 104 THR A O 1
ATOM 815 N N . VAL A 1 105 ? 8.031 3.780 12.799 1.00 96.00 105 VAL A N 1
ATOM 816 C CA . VAL A 1 105 ? 7.460 5.079 12.417 1.00 96.00 105 VAL A CA 1
ATOM 817 C C . VAL A 1 105 ? 8.576 6.096 12.172 1.00 96.00 105 VAL A C 1
ATOM 819 O O . VAL A 1 105 ? 8.592 6.752 11.128 1.00 96.00 105 VAL A O 1
ATOM 822 N N . VAL A 1 106 ? 9.530 6.210 13.100 1.00 97.38 106 VAL A N 1
ATOM 823 C CA . VAL A 1 106 ? 10.660 7.146 12.995 1.00 97.38 106 VAL A CA 1
ATOM 824 C C . VAL A 1 106 ? 11.561 6.790 11.811 1.00 97.38 106 VAL A C 1
ATOM 826 O O . VAL A 1 106 ? 11.855 7.656 10.988 1.00 97.38 106 VAL A O 1
ATOM 829 N N . SER A 1 107 ? 11.931 5.518 11.649 1.00 96.25 107 SER A N 1
ATOM 830 C CA . SER A 1 107 ? 12.752 5.070 10.513 1.00 96.25 107 SER A CA 1
ATOM 831 C C . SER A 1 107 ? 12.089 5.340 9.161 1.00 96.25 107 SER A C 1
ATOM 833 O O . SER A 1 107 ? 12.766 5.785 8.239 1.00 96.25 107 SER A O 1
ATOM 835 N N . ARG A 1 108 ? 10.763 5.179 9.032 1.00 95.56 108 ARG A N 1
ATOM 836 C CA . ARG A 1 108 ? 10.029 5.559 7.809 1.00 95.56 108 ARG A CA 1
ATOM 837 C C . ARG A 1 108 ? 10.091 7.056 7.525 1.00 95.56 108 ARG A C 1
ATOM 839 O O . ARG A 1 108 ? 10.257 7.437 6.367 1.00 95.56 108 ARG A O 1
ATOM 846 N N . LYS A 1 109 ? 9.961 7.905 8.548 1.00 97.12 109 LYS A N 1
ATOM 847 C CA . LYS A 1 109 ? 10.096 9.363 8.388 1.00 97.12 109 LYS A CA 1
ATOM 848 C C . LYS A 1 109 ? 11.497 9.729 7.893 1.00 97.12 109 LYS A C 1
ATOM 850 O O . LYS A 1 109 ? 11.621 10.465 6.917 1.00 97.12 109 LYS A O 1
ATOM 855 N N . LEU A 1 110 ? 12.531 9.153 8.505 1.00 98.06 110 LEU A N 1
ATOM 856 C CA . LEU A 1 110 ? 13.920 9.352 8.089 1.00 98.06 110 LEU A CA 1
ATOM 857 C C . LEU A 1 110 ? 14.166 8.843 6.664 1.00 98.06 110 LEU A C 1
ATOM 859 O O . LEU A 1 110 ? 14.717 9.570 5.845 1.00 98.06 110 LEU A O 1
ATOM 863 N N . ALA A 1 111 ? 13.691 7.642 6.328 1.00 97.81 111 ALA A N 1
ATOM 864 C CA . ALA A 1 111 ? 13.825 7.076 4.989 1.00 97.81 111 ALA A CA 1
ATOM 865 C C . ALA A 1 111 ? 13.186 7.974 3.920 1.00 97.81 111 ALA A C 1
ATOM 867 O O . ALA A 1 111 ? 13.798 8.216 2.882 1.00 97.81 111 ALA A O 1
ATOM 868 N N . ARG A 1 112 ? 11.990 8.521 4.184 1.00 98.00 112 ARG A N 1
ATOM 869 C CA . ARG A 1 112 ? 11.334 9.481 3.281 1.00 98.00 112 ARG A CA 1
ATOM 870 C C . ARG A 1 112 ? 12.165 10.749 3.096 1.00 98.00 112 ARG A C 1
ATOM 872 O O . ARG A 1 112 ? 12.342 11.164 1.958 1.00 98.00 112 ARG A O 1
ATOM 879 N N . SER A 1 113 ? 12.707 11.305 4.180 1.00 98.25 113 SER A N 1
ATOM 880 C CA . SER A 1 113 ? 13.576 12.490 4.133 1.00 98.25 113 SER A CA 1
ATOM 881 C C . SER A 1 113 ? 14.851 12.242 3.314 1.00 98.25 113 SER A C 1
ATOM 883 O O . SER A 1 113 ? 15.220 13.021 2.436 1.00 98.25 113 SER A O 1
ATOM 885 N N . LEU A 1 114 ? 15.499 11.094 3.513 1.00 98.50 114 LEU A N 1
ATOM 886 C CA . LEU A 1 114 ? 16.688 10.732 2.742 1.00 98.50 114 LEU A CA 1
ATOM 887 C C . LEU A 1 114 ? 16.364 10.507 1.260 1.00 98.50 114 LEU A C 1
ATOM 889 O O . LEU A 1 114 ? 17.136 10.912 0.391 1.00 98.50 114 LEU A O 1
ATOM 893 N N . VAL A 1 115 ? 15.220 9.888 0.950 1.00 98.38 115 VAL A N 1
ATOM 894 C CA . VAL A 1 115 ? 14.755 9.731 -0.435 1.00 98.38 115 VAL A CA 1
ATOM 895 C C . VAL A 1 115 ? 14.443 11.088 -1.063 1.00 98.38 115 VAL A C 1
ATOM 897 O O . VAL A 1 115 ? 14.853 11.308 -2.200 1.00 98.38 115 VAL A O 1
ATOM 900 N N . SER A 1 116 ? 13.797 12.017 -0.351 1.00 98.19 116 SER A N 1
ATOM 901 C CA . SER A 1 116 ? 13.524 13.354 -0.889 1.00 98.19 116 SER A CA 1
ATOM 902 C C . SER A 1 116 ? 14.807 14.125 -1.184 1.00 98.19 116 SER A C 1
ATOM 904 O O . SER A 1 116 ? 14.922 14.686 -2.268 1.00 98.19 116 SER A O 1
ATOM 906 N N . ILE A 1 117 ? 15.806 14.072 -0.295 1.00 97.81 117 ILE A N 1
ATOM 907 C CA . ILE A 1 117 ? 17.118 14.701 -0.524 1.00 97.81 117 ILE A CA 1
ATOM 908 C C . ILE A 1 117 ? 17.797 14.092 -1.759 1.00 97.81 117 ILE A C 1
ATOM 910 O O . ILE A 1 117 ? 18.263 14.809 -2.646 1.00 97.81 117 ILE A O 1
ATOM 914 N N . ARG A 1 118 ? 17.809 12.755 -1.864 1.00 97.94 118 ARG A N 1
ATOM 915 C CA . ARG A 1 118 ? 18.381 12.051 -3.025 1.00 97.94 118 ARG A CA 1
ATOM 916 C C . ARG A 1 118 ? 17.677 12.426 -4.326 1.00 97.94 118 ARG A C 1
ATOM 918 O O . ARG A 1 118 ? 18.343 12.617 -5.341 1.00 97.94 118 ARG A O 1
ATOM 925 N N . LEU A 1 119 ? 16.349 12.516 -4.310 1.00 98.06 119 LEU A N 1
ATOM 926 C CA . LEU A 1 119 ? 15.571 12.914 -5.479 1.00 98.06 119 LEU A CA 1
ATOM 927 C C . LEU A 1 119 ? 15.836 14.368 -5.850 1.00 98.06 119 LEU A C 1
ATOM 929 O O . LEU A 1 119 ? 16.071 14.635 -7.021 1.00 98.06 119 LEU A O 1
ATOM 933 N N . GLN A 1 120 ? 15.880 15.282 -4.883 1.00 97.38 120 GLN A N 1
ATOM 934 C CA . GLN A 1 120 ? 16.183 16.690 -5.130 1.00 97.38 120 GLN A CA 1
ATOM 935 C C . GLN A 1 120 ? 17.529 16.852 -5.846 1.00 97.38 120 GLN A C 1
ATOM 937 O O . GLN A 1 120 ? 17.601 17.526 -6.873 1.00 97.38 120 GLN A O 1
ATOM 942 N N . HIS A 1 121 ? 18.570 16.152 -5.384 1.00 96.94 121 HIS A N 1
ATOM 943 C CA . HIS A 1 121 ? 19.869 16.171 -6.053 1.00 96.94 121 HIS A CA 1
ATOM 944 C C . HIS A 1 121 ? 19.815 15.538 -7.456 1.00 96.94 121 HIS A C 1
ATOM 946 O O . HIS A 1 121 ? 20.370 16.092 -8.403 1.00 96.94 121 HIS A O 1
ATOM 952 N N . ARG A 1 122 ? 19.152 14.385 -7.627 1.00 96.69 122 ARG A N 1
ATOM 953 C CA . ARG A 1 122 ? 19.060 13.707 -8.938 1.00 96.69 122 ARG A CA 1
ATOM 954 C C . ARG A 1 122 ? 18.242 14.486 -9.964 1.00 96.69 122 ARG A C 1
ATOM 956 O O . ARG A 1 122 ? 18.529 14.404 -11.155 1.00 96.69 122 ARG A O 1
ATOM 963 N N . LEU A 1 123 ? 17.224 15.210 -9.510 1.00 95.44 123 LEU A N 1
ATOM 964 C CA . LEU A 1 123 ? 16.406 16.070 -10.357 1.00 95.44 123 LEU A CA 1
ATOM 965 C C . LEU A 1 123 ? 17.176 17.324 -10.774 1.00 95.44 123 LEU A C 1
ATOM 967 O O . LEU A 1 123 ? 17.062 17.724 -11.928 1.00 95.44 123 LEU A O 1
ATOM 971 N N . ALA A 1 124 ? 18.002 17.892 -9.891 1.00 93.94 124 ALA A N 1
ATOM 972 C CA . ALA A 1 124 ? 18.889 18.999 -10.245 1.00 93.94 124 ALA A CA 1
ATOM 973 C C . ALA A 1 124 ? 19.935 18.593 -11.299 1.00 93.94 124 ALA A C 1
ATOM 975 O O . ALA A 1 124 ? 20.209 19.353 -12.220 1.00 93.94 124 ALA A O 1
ATOM 976 N N . THR A 1 125 ? 20.470 17.369 -11.226 1.00 94.38 125 THR A N 1
ATOM 977 C CA . THR A 1 125 ? 21.420 16.837 -12.222 1.00 94.38 125 THR A CA 1
ATOM 978 C C . THR A 1 125 ? 20.734 16.120 -13.390 1.00 94.38 125 THR A C 1
ATOM 980 O O . THR A 1 125 ? 21.355 15.285 -14.054 1.00 94.38 125 THR A O 1
ATOM 983 N N . ARG A 1 126 ? 19.435 16.352 -13.615 1.00 93.62 126 ARG A N 1
ATOM 984 C CA . ARG A 1 126 ? 18.680 15.652 -14.656 1.00 93.62 126 ARG A CA 1
ATOM 985 C C . ARG A 1 126 ? 19.201 16.063 -16.043 1.00 93.62 126 ARG A C 1
ATOM 987 O O . ARG A 1 126 ? 19.166 17.248 -16.364 1.00 93.62 126 ARG A O 1
ATOM 994 N N . PRO A 1 127 ? 19.644 15.113 -16.890 1.00 92.06 127 PRO A N 1
ATOM 995 C CA . PRO A 1 127 ? 20.076 15.433 -18.246 1.00 92.06 127 PRO A CA 1
ATOM 996 C C . PRO A 1 127 ? 18.901 15.955 -19.082 1.00 92.06 127 PRO A C 1
ATOM 998 O O . PRO A 1 127 ? 17.768 15.482 -18.938 1.00 92.06 127 PRO A O 1
ATOM 1001 N N . SER A 1 128 ? 19.182 16.910 -19.971 1.00 89.12 128 SER 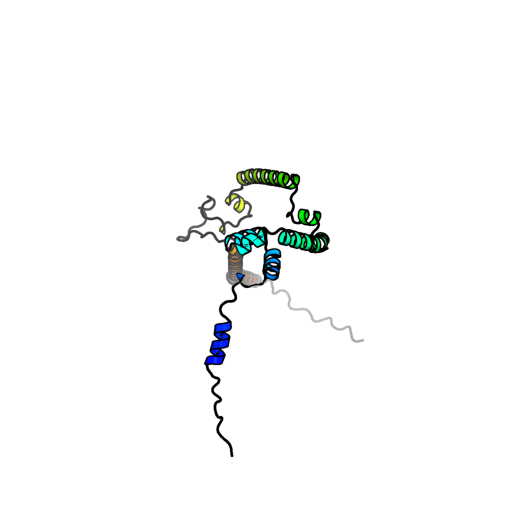A N 1
ATOM 1002 C CA . SER A 1 128 ? 18.196 17.426 -20.920 1.00 89.12 128 SER A CA 1
ATOM 1003 C C . SER A 1 128 ? 17.725 16.313 -21.874 1.00 89.12 128 SER A C 1
ATOM 1005 O O . SER A 1 128 ? 18.466 15.355 -22.128 1.00 89.12 128 SER A O 1
ATOM 1007 N N . PRO A 1 129 ? 16.499 16.403 -22.421 1.00 83.44 129 PRO A N 1
ATOM 1008 C CA . PRO A 1 129 ? 16.002 15.412 -23.379 1.00 83.44 129 PRO A CA 1
ATOM 1009 C C . PRO A 1 129 ? 16.906 15.294 -24.615 1.00 83.44 129 PRO A C 1
ATOM 1011 O O . PRO A 1 129 ? 17.080 14.205 -25.148 1.00 83.44 129 PRO A O 1
ATOM 1014 N N . GLU A 1 130 ? 17.557 16.382 -25.020 1.00 84.69 130 GLU A N 1
ATOM 1015 C CA . GLU A 1 130 ? 18.514 16.402 -26.129 1.00 84.69 130 GLU A CA 1
ATOM 1016 C C . GLU A 1 130 ? 19.783 15.611 -25.815 1.00 84.69 130 GLU A C 1
ATOM 1018 O O . GLU A 1 130 ? 20.246 14.830 -26.642 1.00 84.69 130 GLU A O 1
ATOM 1023 N N . ALA A 1 131 ? 20.317 15.743 -24.594 1.00 88.94 131 ALA A N 1
ATOM 1024 C CA . ALA A 1 131 ? 21.463 14.956 -24.150 1.00 88.94 131 ALA A CA 1
ATOM 1025 C C . ALA A 1 131 ? 21.140 13.450 -24.128 1.00 88.94 131 ALA A C 1
ATOM 1027 O O . ALA A 1 131 ? 22.025 12.621 -24.340 1.00 88.94 131 ALA A O 1
ATOM 1028 N N . LEU A 1 132 ? 19.872 13.081 -23.908 1.00 89.31 132 LEU A N 1
ATOM 1029 C CA . LEU A 1 132 ? 19.410 11.693 -24.003 1.00 89.31 132 LEU A CA 1
ATOM 1030 C C . LEU A 1 132 ? 19.299 11.207 -25.454 1.00 89.31 132 LEU A C 1
ATOM 1032 O O . LEU A 1 132 ? 19.622 10.048 -25.716 1.00 89.31 132 LEU A O 1
ATOM 1036 N N . VAL A 1 133 ? 18.896 12.072 -26.391 1.00 87.62 133 VAL A N 1
ATOM 1037 C CA . VAL A 1 133 ? 18.910 11.772 -27.835 1.00 87.62 133 VAL A CA 1
ATOM 1038 C C . VAL A 1 133 ? 20.345 11.612 -28.340 1.00 87.62 133 VAL A C 1
ATOM 1040 O O . VAL A 1 133 ? 20.643 10.631 -29.016 1.00 87.62 133 VAL A O 1
ATOM 1043 N N . ALA A 1 134 ? 21.258 12.506 -27.944 1.00 88.81 134 ALA A N 1
ATOM 1044 C CA . ALA A 1 134 ? 22.677 12.437 -28.301 1.00 88.81 134 ALA A CA 1
ATOM 1045 C C . ALA A 1 134 ? 23.345 11.143 -27.807 1.00 88.81 134 ALA A C 1
ATOM 1047 O O . ALA A 1 134 ? 24.216 10.590 -28.471 1.00 88.81 134 ALA A O 1
ATOM 1048 N N . ARG A 1 135 ? 22.899 10.620 -26.658 1.00 91.62 135 ARG A N 1
ATOM 1049 C CA . ARG A 1 135 ? 23.338 9.326 -26.109 1.00 91.62 135 ARG A CA 1
ATOM 1050 C C . ARG A 1 135 ? 22.547 8.131 -26.646 1.00 91.62 135 ARG A C 1
ATOM 1052 O O . ARG A 1 135 ? 22.727 7.024 -26.149 1.00 91.62 135 ARG A O 1
ATOM 1059 N N . SER A 1 136 ? 21.665 8.326 -27.628 1.00 84.44 136 SER A N 1
ATOM 1060 C CA . SER A 1 136 ? 20.787 7.300 -28.216 1.00 84.44 136 SER A CA 1
ATOM 1061 C C . SER A 1 136 ? 19.851 6.581 -27.227 1.00 84.44 136 SER A C 1
ATOM 1063 O O . SER A 1 136 ? 19.320 5.516 -27.531 1.00 84.44 136 SER A O 1
ATOM 1065 N N . VAL A 1 137 ? 19.605 7.172 -26.052 1.00 88.88 137 VAL A N 1
ATOM 1066 C CA . VAL A 1 137 ? 18.692 6.629 -25.029 1.00 88.88 137 VAL A CA 1
ATOM 1067 C C . VAL A 1 137 ? 17.237 6.935 -25.382 1.00 88.88 137 VAL A C 1
ATOM 1069 O O . VAL A 1 137 ? 16.360 6.097 -25.177 1.00 88.88 137 VAL A O 1
ATOM 1072 N N . LEU A 1 138 ? 16.974 8.132 -25.919 1.00 85.56 138 LEU A N 1
ATOM 1073 C CA . LEU A 1 138 ? 15.645 8.556 -26.356 1.00 85.56 138 LEU A CA 1
ATOM 1074 C C . LEU A 1 138 ? 15.614 8.729 -27.885 1.00 85.56 138 LEU A C 1
ATOM 1076 O O . LEU A 1 138 ? 16.504 9.368 -28.443 1.00 85.56 138 LEU A O 1
ATOM 1080 N N . PRO A 1 139 ? 14.588 8.208 -28.576 1.00 84.19 139 PRO A N 1
ATOM 1081 C CA . PRO A 1 139 ? 14.324 8.525 -29.973 1.00 84.19 139 PRO A CA 1
ATOM 1082 C C . PRO A 1 139 ? 14.104 10.030 -30.197 1.00 84.19 139 PRO A C 1
ATOM 1084 O O . PRO A 1 139 ? 13.340 10.637 -29.440 1.00 84.19 139 PRO A O 1
ATOM 1087 N N . PRO A 1 140 ? 14.688 10.639 -31.246 1.00 80.19 140 PRO A N 1
ATOM 1088 C CA . PRO A 1 140 ? 14.461 12.053 -31.552 1.00 80.19 140 PRO A CA 1
ATOM 1089 C C . PRO A 1 140 ? 12.987 12.344 -31.867 1.00 80.19 140 PRO A C 1
ATOM 1091 O O . PRO A 1 140 ? 12.500 13.434 -31.592 1.00 80.19 140 PRO A O 1
ATOM 1094 N N . GLU A 1 141 ? 12.244 11.346 -32.359 1.00 79.75 141 GLU A N 1
ATOM 1095 C CA . GLU A 1 141 ? 10.818 11.473 -32.685 1.00 79.75 141 GLU A CA 1
ATOM 1096 C C . GLU A 1 141 ? 9.910 11.678 -31.452 1.00 79.75 141 GLU A C 1
ATOM 1098 O O . GLU A 1 141 ? 8.751 12.058 -31.610 1.00 79.75 141 GLU A O 1
ATOM 1103 N N . CYS A 1 142 ? 10.410 11.416 -30.237 1.00 77.94 142 CYS A N 1
ATOM 1104 C CA . CYS A 1 142 ? 9.658 11.519 -28.979 1.00 77.94 142 CYS A CA 1
ATOM 1105 C C . CYS A 1 142 ? 9.766 12.883 -28.290 1.00 77.94 142 CYS A C 1
ATOM 1107 O O . CYS A 1 142 ? 9.068 13.112 -27.301 1.00 77.94 142 CYS A O 1
ATOM 1109 N N . VAL A 1 143 ? 10.691 13.747 -28.717 1.00 76.25 143 VAL A N 1
ATOM 1110 C CA . VAL A 1 143 ? 10.964 15.010 -28.023 1.00 76.25 143 VAL A CA 1
ATOM 1111 C C . VAL A 1 143 ? 9.995 16.078 -28.543 1.00 76.25 143 VAL A C 1
ATOM 1113 O O . VAL A 1 143 ? 10.044 16.401 -29.729 1.00 76.25 143 VAL A O 1
ATOM 1116 N N . PRO A 1 144 ? 9.095 16.630 -27.703 1.00 67.44 144 PRO A N 1
ATOM 1117 C CA . PRO A 1 144 ? 8.244 17.739 -28.114 1.00 67.44 144 PRO A CA 1
ATOM 1118 C C . PRO A 1 144 ? 9.105 18.959 -28.455 1.00 67.44 144 PRO A C 1
ATOM 1120 O O . PRO A 1 144 ? 10.099 19.233 -27.782 1.00 67.44 144 PRO A O 1
ATOM 1123 N N . TYR A 1 145 ? 8.720 19.664 -29.520 1.00 57.88 145 TYR A N 1
ATOM 1124 C CA . TYR A 1 145 ? 9.434 20.805 -30.094 1.00 57.88 145 TYR A CA 1
ATOM 1125 C C . TYR A 1 145 ? 9.621 21.912 -29.039 1.00 57.88 145 TYR A C 1
ATOM 1127 O O . TYR A 1 145 ? 8.721 22.705 -28.784 1.00 57.88 145 TYR A O 1
ATOM 1135 N N . GLY A 1 146 ? 10.767 21.899 -28.357 1.00 54.41 146 GLY A N 1
ATOM 1136 C CA . GLY A 1 146 ? 11.037 22.767 -27.203 1.00 54.41 146 GLY A CA 1
ATOM 1137 C C . GLY A 1 146 ? 12.415 22.581 -26.555 1.00 54.41 146 GLY A C 1
ATOM 1138 O O . GLY A 1 146 ? 12.677 23.160 -25.507 1.00 54.41 146 GLY A O 1
ATOM 1139 N N . GLY A 1 147 ? 13.304 21.797 -27.167 1.00 45.97 147 GLY A N 1
ATOM 1140 C CA . GLY A 1 147 ? 14.737 21.783 -26.879 1.00 45.97 147 GLY A CA 1
ATOM 1141 C C . GLY A 1 147 ? 15.466 21.908 -28.212 1.00 45.97 147 GLY A C 1
ATOM 1142 O O . GLY A 1 147 ? 15.215 21.104 -29.109 1.00 45.97 147 GLY A O 1
ATOM 1143 N N . GLY A 1 148 ? 16.289 22.950 -28.353 1.00 44.62 148 GLY A N 1
ATOM 1144 C CA . GLY A 1 148 ? 17.029 23.378 -29.547 1.00 44.62 148 GLY A CA 1
ATOM 1145 C C . GLY A 1 148 ? 18.036 22.423 -30.217 1.00 44.62 148 GLY A C 1
ATOM 1146 O O . GLY A 1 148 ? 19.103 22.873 -30.625 1.00 44.62 148 GLY A O 1
ATOM 1147 N N . CYS A 1 149 ? 17.677 21.169 -30.492 1.00 42.53 149 CYS A N 1
ATOM 1148 C CA . CYS A 1 149 ? 18.463 20.257 -31.325 1.00 42.53 149 CYS A CA 1
ATOM 1149 C C . CYS A 1 149 ? 17.606 19.641 -32.442 1.00 42.53 149 CYS A C 1
ATOM 1151 O O . CYS A 1 149 ? 17.259 18.465 -32.388 1.00 42.53 149 CYS A O 1
ATOM 1153 N N . SER A 1 150 ? 17.235 20.447 -33.446 1.00 48.03 150 SER A N 1
ATOM 1154 C CA . SER A 1 150 ? 17.124 20.065 -34.879 1.00 48.03 150 SER A CA 1
ATOM 1155 C C . SER A 1 150 ? 16.308 21.077 -35.702 1.00 48.03 150 SER A C 1
ATOM 1157 O O . SER A 1 150 ? 15.403 20.727 -36.449 1.00 48.03 150 SER A O 1
ATOM 1159 N N . ALA A 1 151 ? 16.694 22.354 -35.673 1.00 43.56 151 ALA A N 1
ATOM 1160 C CA . ALA A 1 151 ? 16.261 23.320 -36.690 1.00 43.56 151 ALA A CA 1
ATOM 1161 C C . ALA A 1 151 ? 17.020 23.160 -38.034 1.00 43.56 151 ALA A C 1
ATOM 1163 O O . ALA A 1 151 ? 17.068 24.091 -38.834 1.00 43.56 151 ALA A O 1
ATOM 1164 N N . LYS A 1 152 ? 17.674 22.015 -38.297 1.00 44.44 152 LYS A N 1
ATOM 1165 C CA . LYS A 1 152 ? 18.522 21.848 -39.489 1.00 44.44 152 LYS A CA 1
ATOM 1166 C C . LYS A 1 152 ? 18.588 20.407 -40.007 1.00 44.44 152 LYS A C 1
ATOM 1168 O O . LYS A 1 152 ? 19.598 19.732 -39.859 1.00 44.44 152 LYS A O 1
ATOM 1173 N N . ALA A 1 153 ? 17.491 19.958 -40.607 1.00 38.09 153 ALA A N 1
ATOM 1174 C CA . ALA A 1 153 ? 17.387 18.879 -41.600 1.00 38.09 153 ALA A CA 1
ATOM 1175 C C . ALA A 1 153 ? 15.889 18.763 -41.930 1.00 38.09 153 ALA A C 1
ATOM 1177 O O . ALA A 1 153 ? 15.104 18.528 -41.026 1.00 38.09 153 ALA A O 1
ATOM 1178 N N . VAL A 1 154 ? 15.345 18.943 -43.125 1.00 35.03 154 VAL A N 1
ATOM 1179 C CA . VAL A 1 154 ? 15.803 19.150 -44.501 1.00 35.03 154 VAL A CA 1
ATOM 1180 C C . VAL A 1 154 ? 14.623 19.867 -45.176 1.00 35.03 154 VAL A C 1
ATOM 1182 O O . VAL A 1 154 ? 13.478 19.653 -44.782 1.00 35.03 154 VAL A O 1
ATOM 1185 N N . GLY A 1 155 ? 14.878 20.743 -46.149 1.00 36.06 155 GLY A N 1
ATOM 1186 C CA . GLY A 1 155 ? 13.819 21.450 -46.866 1.00 36.06 155 GLY A CA 1
ATOM 1187 C C . GLY A 1 155 ? 12.723 20.515 -47.392 1.00 36.06 155 GLY A C 1
ATOM 1188 O O . GLY A 1 155 ? 12.993 19.646 -48.211 1.00 36.06 155 GLY A O 1
ATOM 1189 N N . ALA A 1 156 ? 11.499 20.717 -46.912 1.00 33.47 156 ALA A N 1
ATOM 1190 C CA . ALA A 1 156 ? 10.235 20.419 -47.578 1.00 33.47 156 ALA A CA 1
ATOM 1191 C C . ALA A 1 156 ? 9.124 21.060 -46.731 1.00 33.47 156 ALA A C 1
ATOM 1193 O O . ALA A 1 156 ? 9.094 20.895 -45.513 1.00 33.47 156 ALA A O 1
ATOM 1194 N N . GLY A 1 157 ? 8.276 21.871 -47.361 1.00 31.78 157 GLY A N 1
ATOM 1195 C CA . GLY A 1 157 ? 7.265 22.691 -46.696 1.00 31.78 157 GLY A CA 1
ATOM 1196 C C . GLY A 1 157 ? 6.201 21.910 -45.915 1.00 31.78 157 GLY A C 1
ATOM 1197 O O . GLY A 1 157 ? 6.016 20.715 -46.104 1.00 31.78 157 GLY A O 1
ATOM 1198 N N . LEU A 1 158 ? 5.484 22.649 -45.061 1.00 34.44 158 LEU A N 1
ATOM 1199 C CA . LEU A 1 158 ? 4.258 22.249 -44.355 1.00 34.44 158 LEU A CA 1
ATOM 1200 C C . LEU A 1 158 ? 4.322 20.893 -43.619 1.00 34.44 158 LEU A C 1
ATOM 1202 O O . LEU A 1 158 ? 3.824 19.875 -44.090 1.00 34.44 158 LEU A O 1
ATOM 1206 N N . GLY A 1 159 ? 4.840 2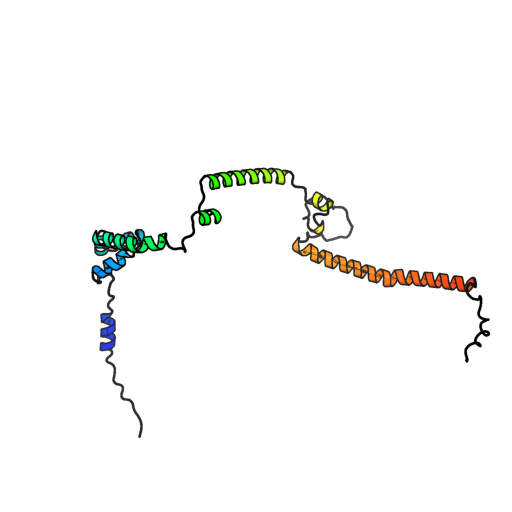0.894 -42.391 1.00 38.16 159 GLY A N 1
ATOM 1207 C CA . GLY A 1 159 ? 4.649 19.759 -41.487 1.00 38.16 159 GLY A CA 1
ATOM 1208 C C . GLY A 1 159 ? 5.658 19.730 -40.357 1.00 38.16 159 GLY A C 1
ATOM 1209 O O . GLY A 1 159 ? 6.654 19.018 -40.437 1.00 38.16 159 GLY A O 1
ATOM 1210 N N . ALA A 1 160 ? 5.403 20.487 -39.289 1.00 47.88 160 ALA A N 1
ATOM 1211 C CA . ALA A 1 160 ? 6.111 20.290 -38.029 1.00 47.88 160 ALA A CA 1
ATOM 1212 C C . ALA A 1 160 ? 6.017 18.802 -37.649 1.00 47.88 160 ALA A C 1
ATOM 1214 O O . ALA A 1 160 ? 4.913 18.263 -37.560 1.00 47.88 160 ALA A O 1
ATOM 1215 N N . ALA A 1 161 ? 7.158 18.125 -37.487 1.00 55.94 161 ALA A N 1
ATOM 1216 C CA . ALA A 1 161 ? 7.186 16.722 -37.095 1.00 55.94 161 ALA A CA 1
ATOM 1217 C C . ALA A 1 161 ? 6.484 16.584 -35.737 1.00 55.94 161 ALA A C 1
ATOM 1219 O O . ALA A 1 161 ? 7.030 16.957 -34.701 1.00 55.94 161 ALA A O 1
ATOM 1220 N N . VAL A 1 162 ? 5.238 16.106 -35.761 1.00 63.25 162 VAL A N 1
ATOM 1221 C CA . VAL A 1 162 ? 4.433 15.932 -34.554 1.00 63.25 162 VAL A CA 1
ATOM 1222 C C . VAL A 1 162 ? 5.163 14.928 -33.660 1.00 63.25 162 VAL A C 1
ATOM 1224 O O . VAL A 1 162 ? 5.486 13.833 -34.141 1.00 63.25 162 VAL A O 1
ATOM 1227 N N . PRO A 1 163 ? 5.447 15.277 -32.392 1.00 70.12 163 PRO A N 1
ATOM 1228 C CA . PRO A 1 163 ? 6.099 14.356 -31.479 1.00 70.12 163 PRO A CA 1
ATOM 1229 C C . PRO A 1 163 ? 5.266 13.080 -31.380 1.00 70.12 163 PRO A C 1
ATOM 1231 O O . PRO A 1 163 ? 4.059 13.109 -31.132 1.00 70.12 163 PRO A O 1
ATOM 1234 N N . VAL A 1 164 ? 5.911 11.944 -31.618 1.00 77.69 164 VAL A N 1
ATOM 1235 C CA . VAL A 1 164 ? 5.264 10.638 -31.562 1.00 77.69 164 VAL A CA 1
ATOM 1236 C C . VAL A 1 164 ? 5.188 10.218 -30.108 1.00 77.69 164 VAL A C 1
ATOM 1238 O O . VAL A 1 164 ? 6.198 10.184 -29.406 1.00 77.69 164 VAL A O 1
ATOM 1241 N N . ALA A 1 165 ? 3.989 9.852 -29.656 1.00 78.44 165 ALA A N 1
ATOM 1242 C CA . ALA A 1 165 ? 3.818 9.287 -28.328 1.00 78.44 165 ALA A CA 1
ATOM 1243 C C . ALA A 1 165 ? 4.737 8.057 -28.155 1.00 78.44 165 ALA A C 1
ATOM 1245 O O . ALA A 1 165 ? 4.758 7.207 -29.051 1.00 78.44 165 ALA A O 1
ATOM 1246 N N . PRO A 1 166 ? 5.439 7.893 -27.016 1.00 81.12 166 PRO A N 1
ATOM 1247 C CA . PRO A 1 166 ? 6.400 6.803 -26.812 1.00 81.12 166 PRO A CA 1
ATOM 1248 C C . PRO A 1 166 ? 5.853 5.405 -27.141 1.00 81.12 166 PRO A C 1
ATOM 1250 O O . PRO A 1 166 ? 6.567 4.564 -27.685 1.00 81.12 166 PRO A O 1
ATOM 1253 N N . ALA A 1 167 ? 4.560 5.179 -26.891 1.00 85.38 167 ALA A N 1
ATOM 1254 C CA . ALA A 1 167 ? 3.870 3.926 -27.190 1.00 85.38 167 ALA A CA 1
ATOM 1255 C C . ALA A 1 167 ? 3.829 3.566 -28.692 1.00 85.38 167 ALA A C 1
ATOM 1257 O O . ALA A 1 167 ? 3.726 2.394 -29.045 1.00 85.38 167 ALA A O 1
ATOM 1258 N N . LEU A 1 168 ? 3.917 4.551 -29.592 1.00 85.12 168 LEU A N 1
ATOM 1259 C CA . LEU A 1 168 ? 3.790 4.361 -31.042 1.00 85.12 168 LEU A CA 1
ATOM 1260 C C . LEU A 1 168 ? 5.138 4.278 -31.769 1.00 85.12 168 LEU A C 1
ATOM 1262 O O . LEU A 1 168 ? 5.185 3.888 -32.936 1.00 85.12 168 LEU A O 1
ATOM 1266 N N . VAL A 1 169 ? 6.238 4.605 -31.092 1.00 85.69 169 VAL A N 1
ATOM 1267 C CA . VAL A 1 169 ? 7.571 4.728 -31.702 1.00 85.69 169 VAL A CA 1
ATOM 1268 C C . VAL A 1 169 ? 8.057 3.402 -32.265 1.00 85.69 169 VAL A C 1
ATOM 1270 O O . VAL A 1 169 ? 8.552 3.347 -33.389 1.00 85.69 169 VAL A O 1
ATOM 1273 N N . ALA A 1 170 ? 7.864 2.312 -31.521 1.00 85.62 170 ALA A N 1
ATOM 1274 C CA . ALA A 1 170 ? 8.252 0.979 -31.970 1.00 85.62 170 ALA A CA 1
ATOM 1275 C C . ALA A 1 170 ? 7.520 0.588 -33.264 1.00 85.62 170 ALA A C 1
ATOM 1277 O O . ALA A 1 170 ? 8.147 0.096 -34.204 1.00 85.62 170 ALA A O 1
ATOM 1278 N N . ARG A 1 171 ? 6.212 0.876 -33.339 1.00 86.94 171 ARG A N 1
ATOM 1279 C CA . ARG A 1 171 ? 5.381 0.606 -34.518 1.00 86.94 171 ARG A CA 1
ATOM 1280 C C . ARG A 1 171 ? 5.792 1.478 -35.700 1.00 86.94 171 ARG A C 1
ATOM 1282 O O . ARG A 1 171 ? 5.967 0.960 -36.797 1.00 86.94 171 ARG A O 1
ATOM 1289 N N . ARG A 1 172 ? 6.007 2.776 -35.476 1.00 85.31 172 ARG A N 1
ATOM 1290 C CA . ARG A 1 172 ? 6.474 3.705 -36.513 1.00 85.31 172 ARG A CA 1
ATOM 1291 C C . ARG A 1 172 ? 7.825 3.270 -37.083 1.00 85.31 172 ARG A C 1
ATOM 1293 O O . ARG A 1 172 ? 7.941 3.108 -38.292 1.00 85.31 172 ARG A O 1
ATOM 1300 N N . ARG A 1 173 ? 8.806 2.979 -36.225 1.00 87.19 173 ARG A N 1
ATOM 1301 C CA . ARG A 1 173 ? 10.134 2.503 -36.643 1.00 87.19 173 ARG A CA 1
ATOM 1302 C C . ARG A 1 173 ? 10.085 1.144 -37.333 1.00 87.19 173 ARG A C 1
ATOM 1304 O O . ARG A 1 173 ? 10.949 0.856 -38.152 1.00 87.19 173 ARG A O 1
ATOM 1311 N N . ALA A 1 174 ? 9.140 0.271 -36.984 1.00 88.25 174 ALA A N 1
ATOM 1312 C CA . ALA A 1 174 ? 8.946 -0.994 -37.692 1.00 88.25 174 ALA A CA 1
ATOM 1313 C C . ALA A 1 174 ? 8.441 -0.754 -39.122 1.00 88.25 174 ALA A C 1
ATOM 1315 O O . ALA A 1 174 ? 8.988 -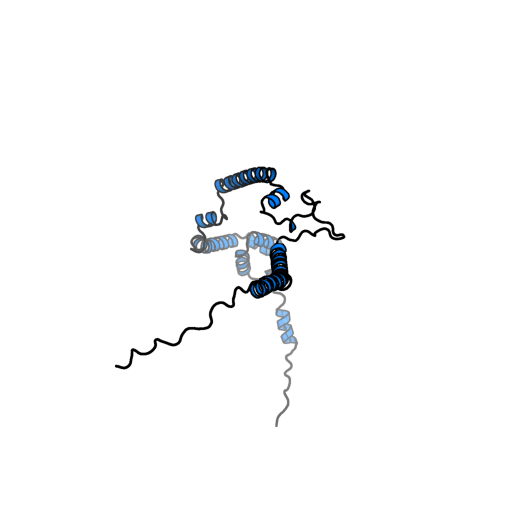1.312 -40.067 1.00 88.25 174 ALA A O 1
ATOM 1316 N N . VAL A 1 175 ? 7.466 0.145 -39.287 1.00 90.00 175 VAL A N 1
ATOM 1317 C CA . VAL A 1 175 ? 6.961 0.545 -40.607 1.00 90.00 175 VAL A CA 1
ATOM 1318 C C . VAL A 1 175 ? 8.052 1.228 -41.435 1.00 90.00 175 VAL A C 1
ATOM 1320 O O . VAL A 1 175 ? 8.216 0.906 -42.607 1.00 90.00 175 VAL A O 1
ATOM 1323 N N . GLU A 1 176 ? 8.827 2.142 -40.847 1.00 86.38 176 GLU A N 1
ATOM 1324 C CA . GLU A 1 176 ? 9.944 2.810 -41.531 1.00 86.38 176 GLU A CA 1
ATOM 1325 C C . GLU A 1 176 ? 11.027 1.811 -41.964 1.00 86.38 176 GLU A C 1
ATOM 1327 O O . GLU A 1 176 ? 11.500 1.879 -43.097 1.00 86.38 176 GLU A O 1
ATOM 1332 N N . ARG A 1 177 ? 11.361 0.825 -41.120 1.00 91.69 177 ARG A N 1
ATOM 1333 C CA . ARG A 1 177 ? 12.299 -0.251 -41.476 1.00 91.69 177 ARG A CA 1
ATOM 1334 C C . ARG A 1 177 ? 11.807 -1.095 -42.649 1.00 91.69 177 ARG A C 1
ATOM 1336 O O . ARG A 1 177 ? 12.588 -1.355 -43.562 1.00 91.69 177 ARG A O 1
ATOM 1343 N N . GLU A 1 178 ? 10.535 -1.488 -42.658 1.00 89.25 178 GLU A N 1
ATOM 1344 C CA . GLU A 1 178 ? 9.973 -2.244 -43.785 1.00 89.25 178 GLU A CA 1
ATOM 1345 C C . GLU A 1 178 ? 9.933 -1.401 -45.069 1.00 89.25 178 GLU A C 1
ATOM 1347 O O . GLU A 1 178 ? 10.326 -1.888 -46.123 1.00 89.25 178 GLU A O 1
ATOM 1352 N N . ARG A 1 179 ? 9.615 -0.101 -44.988 1.00 91.25 179 ARG A N 1
ATOM 1353 C CA . ARG A 1 179 ? 9.691 0.809 -46.148 1.00 91.25 179 ARG A CA 1
ATOM 1354 C C . ARG A 1 179 ? 11.103 0.910 -46.729 1.00 91.25 179 ARG A C 1
ATOM 1356 O O . ARG A 1 179 ? 11.261 0.867 -47.946 1.00 91.25 179 ARG A O 1
ATOM 1363 N N . VAL A 1 180 ? 12.124 1.033 -45.877 1.00 93.31 180 VAL A N 1
ATOM 1364 C CA . VAL A 1 180 ? 13.533 1.074 -46.312 1.00 93.31 180 VAL A CA 1
ATOM 1365 C C . VAL A 1 180 ? 13.934 -0.248 -46.963 1.00 93.31 180 VAL A C 1
ATOM 1367 O O . VAL A 1 180 ? 14.554 -0.256 -48.024 1.00 93.31 180 VAL A O 1
ATOM 1370 N N . LYS A 1 181 ? 13.535 -1.373 -46.370 1.00 94.06 181 LYS A N 1
ATOM 1371 C CA . LYS A 1 181 ? 13.794 -2.715 -46.899 1.00 94.06 181 LYS A CA 1
ATOM 1372 C C . LYS A 1 181 ? 13.123 -2.943 -48.255 1.00 94.06 181 LYS A C 1
ATOM 1374 O O . LYS A 1 181 ? 13.765 -3.464 -49.165 1.00 94.06 181 LYS A O 1
ATOM 1379 N N . ASP A 1 182 ? 11.877 -2.517 -48.420 1.00 90.62 182 ASP A N 1
ATOM 1380 C CA . ASP A 1 182 ? 11.161 -2.603 -49.694 1.00 90.62 182 ASP A CA 1
ATOM 1381 C C . ASP A 1 182 ? 11.773 -1.683 -50.757 1.00 90.62 182 ASP A C 1
ATOM 1383 O O . ASP A 1 182 ? 11.910 -2.083 -51.916 1.00 90.62 182 ASP A O 1
ATOM 1387 N N . GLY A 1 183 ? 12.219 -0.485 -50.365 1.00 91.06 183 GLY A N 1
ATOM 1388 C CA . GLY A 1 183 ? 12.970 0.426 -51.230 1.00 91.06 183 GLY A CA 1
ATOM 1389 C C . GLY A 1 183 ? 14.287 -0.183 -51.719 1.00 91.06 183 GLY A C 1
ATOM 1390 O O . GLY A 1 183 ? 14.551 -0.197 -52.921 1.00 91.06 183 GLY A O 1
ATOM 1391 N N . LEU A 1 184 ? 15.072 -0.768 -50.811 1.00 93.38 184 LEU A N 1
ATOM 1392 C CA . LEU A 1 184 ? 16.325 -1.459 -51.136 1.00 93.38 184 LEU A CA 1
ATOM 1393 C C . LEU A 1 184 ? 16.095 -2.648 -52.074 1.00 93.38 184 LEU A C 1
ATOM 1395 O O . LEU A 1 184 ? 16.822 -2.811 -53.050 1.00 93.38 184 LEU A O 1
ATOM 1399 N N . ARG A 1 185 ? 15.058 -3.458 -51.834 1.00 89.38 185 ARG A N 1
ATOM 1400 C CA . ARG A 1 185 ? 14.705 -4.590 -52.709 1.00 89.38 185 ARG A CA 1
ATOM 1401 C C . ARG A 1 185 ? 14.400 -4.141 -54.136 1.00 89.38 185 ARG A C 1
ATOM 1403 O O . ARG A 1 185 ? 14.866 -4.780 -55.080 1.00 89.38 185 ARG A O 1
ATOM 1410 N N . ARG A 1 186 ? 13.652 -3.044 -54.290 1.00 87.88 186 ARG A N 1
ATOM 1411 C CA . ARG A 1 186 ? 13.347 -2.458 -55.604 1.00 87.88 186 ARG A CA 1
ATOM 1412 C C . ARG A 1 186 ? 14.606 -1.927 -56.278 1.00 87.88 186 ARG A C 1
ATOM 1414 O O . ARG A 1 186 ? 14.860 -2.308 -57.410 1.00 87.88 186 ARG A O 1
ATOM 1421 N N . PHE A 1 187 ? 15.422 -1.145 -55.571 1.00 91.00 187 PHE A N 1
ATOM 1422 C CA . PHE A 1 187 ? 16.672 -0.594 -56.106 1.00 91.00 187 PHE A CA 1
ATOM 1423 C C . PHE A 1 187 ? 17.636 -1.684 -56.597 1.00 91.00 187 PHE A C 1
ATOM 1425 O O . PHE A 1 187 ? 18.150 -1.606 -57.714 1.00 91.00 187 PHE A O 1
ATOM 1432 N N . VAL A 1 188 ? 17.831 -2.735 -55.794 1.00 91.06 188 VAL A N 1
ATOM 1433 C CA . VAL A 1 188 ? 18.678 -3.875 -56.170 1.00 91.06 188 VAL A CA 1
ATOM 1434 C C . VAL A 1 188 ? 18.093 -4.622 -57.373 1.00 91.06 188 VAL A C 1
ATOM 1436 O O . VAL A 1 188 ? 18.834 -5.085 -58.235 1.00 91.06 188 VAL A O 1
ATOM 1439 N N . GLY A 1 189 ? 16.765 -4.740 -57.442 1.00 81.75 189 GLY A N 1
ATOM 1440 C CA . GLY A 1 189 ? 16.054 -5.395 -58.536 1.00 81.75 189 GLY A CA 1
ATOM 1441 C C . GLY A 1 189 ? 16.124 -4.657 -59.869 1.00 81.75 189 GLY A C 1
ATOM 1442 O O . GLY A 1 189 ? 16.337 -5.303 -60.888 1.00 81.75 189 GLY A O 1
ATOM 1443 N N . SER A 1 190 ? 15.940 -3.339 -59.865 1.00 77.19 190 SER A N 1
ATOM 1444 C CA . SER A 1 190 ? 15.803 -2.551 -61.090 1.00 77.19 190 SER A CA 1
ATOM 1445 C C . SER A 1 190 ? 17.117 -1.926 -61.543 1.00 77.19 190 SER A C 1
ATOM 1447 O O . SER A 1 190 ? 17.517 -2.104 -62.687 1.00 77.19 190 SER A O 1
ATOM 1449 N N . SER A 1 191 ? 17.793 -1.197 -60.653 1.00 74.38 191 SER A N 1
ATOM 1450 C CA . SER A 1 191 ? 18.969 -0.406 -61.016 1.00 74.38 191 SER A CA 1
ATOM 1451 C C . SER A 1 191 ? 20.221 -1.264 -60.954 1.00 74.38 191 SER A C 1
ATOM 1453 O O . SER A 1 191 ? 20.945 -1.370 -61.933 1.00 74.38 191 SER A O 1
ATOM 1455 N N . TRP A 1 192 ? 20.445 -1.939 -59.824 1.00 76.81 192 TRP A N 1
ATOM 1456 C CA . TRP A 1 192 ? 21.704 -2.647 -59.611 1.00 76.81 192 TRP A CA 1
ATOM 1457 C C . TRP A 1 192 ? 21.812 -3.917 -60.458 1.00 76.81 192 TRP A C 1
ATOM 1459 O O . TRP A 1 192 ? 22.824 -4.117 -61.114 1.00 76.81 192 TRP A O 1
ATOM 1469 N N . ARG A 1 193 ? 20.768 -4.758 -60.515 1.00 76.62 193 ARG A N 1
ATOM 1470 C CA . ARG A 1 193 ? 20.776 -5.952 -61.380 1.00 76.62 193 ARG A CA 1
ATOM 1471 C C . ARG A 1 193 ? 20.870 -5.609 -62.866 1.00 76.62 193 ARG A C 1
ATOM 1473 O O . ARG A 1 193 ? 21.615 -6.278 -63.568 1.00 76.62 193 ARG A O 1
ATOM 1480 N N . GLY A 1 194 ? 20.186 -4.562 -63.331 1.00 75.44 194 GLY A N 1
ATOM 1481 C CA . GLY A 1 194 ? 20.296 -4.105 -64.721 1.00 75.44 194 GLY A CA 1
ATOM 1482 C C . GLY A 1 194 ? 21.690 -3.563 -65.057 1.00 75.44 194 GLY A C 1
ATOM 1483 O O . GLY A 1 194 ? 22.232 -3.846 -66.123 1.00 75.44 194 GLY A O 1
ATOM 1484 N N . GLU A 1 195 ? 22.310 -2.832 -64.132 1.00 75.56 195 GLU A N 1
ATOM 1485 C CA . GLU A 1 195 ? 23.659 -2.281 -64.295 1.00 75.56 195 GLU A CA 1
ATOM 1486 C C . GLU A 1 195 ? 24.754 -3.357 -64.198 1.00 75.56 195 GLU A C 1
ATOM 1488 O O . GLU A 1 195 ? 25.714 -3.348 -64.966 1.00 75.56 195 GLU A O 1
ATOM 1493 N N . VAL A 1 196 ? 24.585 -4.347 -63.318 1.00 77.50 196 VAL A N 1
ATOM 1494 C CA . VAL A 1 196 ? 25.453 -5.532 -63.257 1.00 77.50 196 VAL A CA 1
ATOM 1495 C C . VAL A 1 196 ? 25.307 -6.365 -64.526 1.00 77.50 196 VAL A C 1
ATOM 1497 O O . VAL A 1 196 ? 26.316 -6.706 -65.127 1.00 77.50 196 VAL A O 1
ATOM 1500 N N . GLN A 1 197 ? 24.083 -6.613 -64.996 1.00 74.62 197 GLN A N 1
ATOM 1501 C CA . GLN A 1 197 ? 23.839 -7.404 -66.201 1.00 74.62 197 GLN A CA 1
ATOM 1502 C C . GLN A 1 197 ? 24.381 -6.718 -67.462 1.00 74.62 197 GLN A C 1
ATOM 1504 O O . GLN A 1 197 ? 25.029 -7.358 -68.281 1.00 74.62 197 GLN A O 1
ATOM 1509 N N . THR A 1 198 ? 24.209 -5.402 -67.609 1.00 77.50 198 THR A N 1
ATOM 1510 C CA . THR A 1 198 ? 24.801 -4.650 -68.732 1.00 77.50 198 THR A CA 1
ATOM 1511 C C . THR A 1 198 ? 26.328 -4.618 -68.673 1.00 77.50 198 THR A C 1
ATOM 1513 O O . THR A 1 198 ? 26.985 -4.668 -69.716 1.00 77.50 198 THR A O 1
ATOM 1516 N N . ARG A 1 199 ? 26.915 -4.589 -67.470 1.00 74.19 199 ARG A N 1
ATOM 1517 C CA . ARG A 1 199 ? 28.365 -4.683 -67.276 1.00 74.19 199 ARG A CA 1
ATOM 1518 C C . ARG A 1 199 ? 28.893 -6.090 -67.565 1.00 74.19 199 ARG A C 1
ATOM 1520 O O . ARG A 1 199 ? 29.901 -6.205 -68.253 1.00 74.19 199 ARG A O 1
ATOM 1527 N N . GLU A 1 200 ? 28.204 -7.137 -67.122 1.00 73.44 200 GLU A N 1
ATOM 1528 C CA . GLU A 1 200 ? 28.498 -8.541 -67.443 1.00 73.44 200 GLU A CA 1
ATOM 1529 C C . GLU A 1 200 ? 28.371 -8.811 -68.948 1.00 73.44 200 GLU A C 1
ATOM 1531 O O . GLU A 1 200 ? 29.267 -9.392 -69.549 1.00 73.44 200 GLU A O 1
ATOM 1536 N N . GLU A 1 201 ? 27.320 -8.315 -69.601 1.00 76.31 201 GLU A N 1
ATOM 1537 C CA . GLU A 1 201 ? 27.148 -8.403 -71.055 1.00 76.31 201 GLU A CA 1
ATOM 1538 C C . GLU A 1 201 ? 28.205 -7.602 -71.825 1.00 76.31 201 GLU A C 1
ATOM 1540 O O . GLU A 1 201 ? 28.585 -7.983 -72.934 1.00 76.31 201 GLU A O 1
ATOM 1545 N N . GLY A 1 202 ? 28.677 -6.487 -71.263 1.00 76.44 202 GLY A N 1
ATOM 1546 C CA . GLY A 1 202 ? 29.786 -5.700 -71.797 1.00 76.44 202 GLY A CA 1
ATOM 1547 C C . GLY A 1 202 ? 31.121 -6.441 -71.704 1.00 76.44 202 GLY A C 1
ATOM 1548 O O . GLY A 1 202 ? 31.875 -6.448 -72.679 1.00 76.44 202 GLY A O 1
ATOM 1549 N N . VAL A 1 203 ? 31.377 -7.111 -70.574 1.00 76.19 203 VAL A N 1
ATOM 1550 C CA . VAL A 1 203 ? 32.532 -8.002 -70.376 1.00 76.19 203 VAL A CA 1
ATOM 1551 C C . VAL A 1 203 ? 32.448 -9.193 -71.330 1.00 76.19 203 VAL A C 1
ATOM 1553 O O . VAL A 1 203 ? 33.398 -9.423 -72.068 1.00 76.19 203 VAL A O 1
ATOM 1556 N N . ARG A 1 204 ? 31.291 -9.855 -71.449 1.00 72.38 204 ARG A N 1
ATOM 1557 C CA . ARG A 1 204 ? 31.081 -10.976 -72.381 1.00 72.38 204 ARG A CA 1
ATOM 1558 C C . ARG A 1 204 ? 31.304 -10.571 -73.841 1.00 72.38 204 ARG A C 1
ATOM 1560 O O . ARG A 1 204 ? 32.003 -11.251 -74.581 1.00 72.38 204 ARG A O 1
ATOM 1567 N N . ARG A 1 205 ? 30.775 -9.416 -74.262 1.00 73.62 205 ARG A N 1
ATOM 1568 C CA . ARG A 1 205 ? 31.009 -8.854 -75.609 1.00 73.62 205 ARG A CA 1
ATOM 1569 C C . ARG A 1 205 ? 32.457 -8.422 -75.838 1.00 73.62 205 ARG A C 1
ATOM 1571 O O . ARG A 1 205 ? 32.897 -8.307 -76.981 1.00 73.62 205 ARG A O 1
ATOM 1578 N N . TRP A 1 206 ? 33.194 -8.083 -74.786 1.00 71.94 206 TRP A N 1
ATOM 1579 C CA . TRP A 1 206 ? 34.626 -7.815 -74.874 1.00 71.94 206 TRP A CA 1
ATOM 1580 C C . TRP A 1 206 ? 35.417 -9.126 -74.988 1.00 71.94 206 TRP A C 1
ATOM 1582 O O . TRP A 1 206 ? 36.230 -9.243 -75.900 1.00 71.94 206 TRP A O 1
ATOM 1592 N N . GLU A 1 207 ? 35.098 -10.143 -74.185 1.00 70.12 207 GLU A N 1
ATOM 1593 C CA . GLU A 1 207 ? 35.674 -11.496 -74.266 1.00 70.12 207 GLU A CA 1
ATOM 1594 C C . GLU A 1 207 ? 35.453 -12.137 -75.648 1.00 70.12 207 GLU A C 1
ATOM 1596 O O . GLU A 1 207 ? 36.393 -12.667 -76.244 1.00 70.12 207 GLU A O 1
ATOM 1601 N N . GLU A 1 208 ? 34.247 -11.999 -76.215 1.00 73.06 208 GLU A N 1
ATOM 1602 C CA . GLU A 1 208 ? 33.898 -12.456 -77.569 1.00 73.06 208 GLU A CA 1
ATOM 1603 C C . GLU A 1 208 ? 34.724 -11.749 -78.665 1.00 73.06 208 GLU A C 1
ATOM 1605 O O . GLU A 1 208 ? 35.069 -12.370 -79.671 1.00 73.06 208 GLU A O 1
ATOM 1610 N N . ARG A 1 209 ? 35.085 -10.469 -78.473 1.00 66.44 209 ARG A N 1
ATOM 1611 C CA . ARG A 1 209 ? 35.912 -9.686 -79.416 1.00 66.44 209 ARG A CA 1
ATOM 1612 C C . ARG A 1 209 ? 37.406 -9.963 -79.286 1.00 66.44 209 ARG A C 1
ATOM 1614 O O . ARG A 1 209 ? 38.109 -9.946 -80.290 1.00 66.44 209 ARG A O 1
ATOM 1621 N N . VAL A 1 210 ? 37.885 -10.211 -78.069 1.00 72.19 210 VAL A N 1
ATOM 1622 C CA . VAL A 1 210 ? 39.293 -10.544 -77.791 1.00 72.19 210 VAL A CA 1
ATOM 1623 C C . VAL A 1 210 ? 39.573 -12.034 -78.057 1.00 72.19 210 VAL A C 1
ATOM 1625 O O . VAL A 1 210 ? 40.727 -12.445 -78.139 1.00 72.19 210 VAL A O 1
ATOM 1628 N N . GLY A 1 211 ? 38.535 -12.853 -78.274 1.00 59.88 211 GLY A N 1
ATOM 1629 C CA . GLY A 1 211 ? 38.673 -14.262 -78.656 1.00 59.88 211 GLY A CA 1
ATOM 1630 C C . GLY A 1 211 ? 39.096 -15.176 -77.504 1.00 59.88 211 GLY A C 1
ATOM 1631 O O . GLY A 1 211 ? 39.550 -16.299 -77.736 1.00 59.88 211 GLY A O 1
ATOM 1632 N N . VAL A 1 212 ? 38.929 -14.725 -76.259 1.00 60.62 212 VAL A N 1
ATOM 1633 C CA . VAL A 1 212 ? 39.227 -15.514 -75.059 1.00 60.62 212 VAL A CA 1
ATOM 1634 C C . VAL A 1 212 ? 38.063 -16.478 -74.833 1.00 60.62 212 VAL A C 1
ATOM 1636 O O . VAL A 1 212 ? 37.092 -16.165 -74.159 1.00 60.62 212 VAL A O 1
ATOM 1639 N N . GLY A 1 213 ? 38.117 -17.637 -75.492 1.00 56.91 213 GLY A N 1
ATOM 1640 C CA . GLY A 1 213 ? 37.073 -18.668 -75.404 1.00 56.91 213 GLY A CA 1
ATOM 1641 C C . GLY A 1 213 ? 37.017 -19.649 -76.578 1.00 56.91 213 GLY A C 1
ATOM 1642 O O . GLY A 1 213 ? 36.384 -20.694 -76.471 1.00 56.91 213 GLY A O 1
ATOM 1643 N N . ARG A 1 214 ? 37.723 -19.386 -77.688 1.00 49.53 214 ARG A N 1
ATOM 1644 C CA . ARG A 1 214 ? 37.885 -20.354 -78.796 1.00 49.53 214 ARG A CA 1
ATOM 1645 C C . ARG A 1 214 ? 39.168 -21.187 -78.690 1.00 49.53 214 ARG A C 1
ATOM 1647 O O . ARG A 1 214 ? 39.821 -21.469 -79.689 1.00 49.53 214 ARG A O 1
ATOM 1654 N N . GLY A 1 215 ? 39.525 -21.604 -77.479 1.00 45.34 215 GLY A N 1
ATOM 1655 C CA . GLY A 1 215 ? 40.627 -22.532 -77.236 1.00 45.34 215 GLY A CA 1
ATOM 1656 C C . GLY A 1 215 ? 40.122 -23.881 -76.728 1.00 45.34 215 GLY A C 1
ATOM 1657 O O . GLY A 1 215 ? 39.782 -23.984 -75.558 1.00 45.34 215 GLY A O 1
ATOM 1658 N N . ARG A 1 216 ? 40.179 -24.900 -77.600 1.00 44.75 216 ARG A N 1
ATOM 1659 C CA . ARG A 1 216 ? 40.025 -26.354 -77.351 1.00 44.75 216 ARG A CA 1
ATOM 1660 C C . ARG A 1 216 ? 38.602 -26.916 -77.237 1.00 44.75 216 ARG A C 1
ATOM 1662 O O . ARG A 1 216 ? 38.084 -27.192 -76.163 1.00 44.75 216 ARG A O 1
ATOM 1669 N N . SER A 1 217 ? 38.050 -27.254 -78.399 1.00 42.62 217 SER A N 1
ATOM 1670 C CA . SER A 1 217 ? 37.298 -28.500 -78.572 1.00 42.62 217 SER A CA 1
ATOM 1671 C C . SER A 1 217 ? 38.032 -29.319 -79.645 1.00 42.62 217 SER A C 1
ATOM 1673 O O . SER A 1 217 ? 38.476 -28.724 -80.629 1.00 42.62 217 SER A O 1
ATOM 1675 N N . ARG A 1 218 ? 38.159 -30.641 -79.443 1.00 44.22 218 ARG A N 1
ATOM 1676 C CA . ARG A 1 218 ? 39.211 -31.586 -79.916 1.00 44.22 218 ARG A CA 1
ATOM 1677 C C . ARG A 1 218 ? 40.382 -31.584 -78.923 1.00 44.22 218 ARG A C 1
ATOM 1679 O O . ARG A 1 218 ? 41.080 -30.589 -78.819 1.00 44.22 218 ARG A O 1
ATOM 1686 N N . GLU A 1 219 ? 40.577 -32.582 -78.068 1.00 43.06 219 GLU A N 1
ATOM 1687 C CA . GLU A 1 219 ? 40.586 -34.031 -78.291 1.00 43.06 219 GLU A CA 1
ATOM 1688 C C . GLU A 1 219 ? 40.149 -34.754 -77.006 1.00 43.06 219 GLU A C 1
ATOM 1690 O O . GLU A 1 219 ? 40.743 -34.503 -75.970 1.00 43.06 219 GLU A O 1
ATOM 1695 N N . HIS A 1 220 ? 39.161 -35.655 -77.061 1.00 40.12 220 HIS A N 1
ATOM 1696 C CA . HIS A 1 220 ? 39.029 -36.781 -76.121 1.00 40.12 220 HIS A CA 1
ATOM 1697 C C . HIS A 1 220 ? 38.143 -37.874 -76.740 1.00 40.12 220 HIS A C 1
ATOM 1699 O O . HIS A 1 220 ? 36.952 -37.978 -76.470 1.00 40.12 220 HIS A O 1
ATOM 1705 N N . THR A 1 221 ? 38.767 -38.717 -77.555 1.00 42.69 221 THR A N 1
ATOM 1706 C CA . THR A 1 221 ? 38.446 -40.147 -77.658 1.00 42.69 221 THR A CA 1
ATOM 1707 C C . THR A 1 221 ? 39.770 -40.846 -77.892 1.00 42.69 221 THR A C 1
ATOM 1709 O O . THR A 1 221 ? 40.231 -40.819 -79.021 1.00 42.69 221 THR A O 1
ATOM 1712 N N . VAL A 1 222 ? 40.401 -41.348 -76.823 1.00 41.09 222 VAL A N 1
ATOM 1713 C CA . VAL A 1 222 ? 41.049 -42.672 -76.680 1.00 41.09 222 VAL A CA 1
ATOM 1714 C C . VAL A 1 222 ? 41.548 -42.758 -75.226 1.00 41.09 222 VAL A C 1
ATOM 1716 O O . VAL A 1 222 ? 42.597 -42.213 -74.912 1.00 41.09 222 VAL A O 1
ATOM 1719 N N . PHE A 1 223 ? 40.771 -43.377 -74.331 1.00 39.56 223 PHE A N 1
ATOM 1720 C CA . PHE A 1 223 ? 41.226 -44.396 -73.362 1.00 39.56 223 PHE A CA 1
ATOM 1721 C C . PHE A 1 223 ? 40.025 -44.847 -72.515 1.00 39.56 223 PHE A C 1
ATOM 1723 O O . PHE A 1 223 ? 39.793 -44.396 -71.399 1.00 39.56 223 PHE A O 1
ATOM 1730 N N . ALA A 1 224 ? 39.223 -45.734 -73.099 1.00 45.31 224 ALA A N 1
ATOM 1731 C CA . ALA A 1 224 ? 38.244 -46.547 -72.390 1.00 45.31 224 ALA A CA 1
ATOM 1732 C C . ALA A 1 224 ? 38.256 -47.950 -73.012 1.00 45.31 224 ALA A C 1
ATOM 1734 O O . ALA A 1 224 ? 37.338 -48.325 -73.729 1.00 45.31 224 ALA A O 1
ATOM 1735 N N . VAL A 1 225 ? 39.347 -48.688 -72.777 1.00 43.34 225 VAL A N 1
ATOM 1736 C CA . VAL A 1 225 ? 39.398 -50.158 -72.820 1.00 43.34 225 VAL A CA 1
ATOM 1737 C C . VAL A 1 225 ? 40.393 -50.607 -71.746 1.00 43.34 225 VAL A C 1
ATOM 1739 O O . VAL A 1 225 ? 41.585 -50.717 -72.001 1.00 43.34 225 VAL A O 1
ATOM 1742 N N . MET A 1 226 ? 39.904 -50.819 -70.524 1.00 38.97 226 MET A N 1
ATOM 1743 C CA . MET A 1 226 ? 40.432 -51.822 -69.591 1.00 38.97 226 MET A CA 1
ATOM 1744 C C . MET A 1 226 ? 39.390 -52.012 -68.486 1.00 38.97 226 MET A C 1
ATOM 1746 O O . MET A 1 226 ? 39.205 -51.131 -67.652 1.00 38.97 226 MET A O 1
ATOM 1750 N N . GLY A 1 227 ? 38.649 -53.120 -68.539 1.00 36.56 227 GLY A N 1
ATOM 1751 C CA . GLY A 1 227 ? 37.611 -53.418 -67.548 1.00 36.56 227 GLY A CA 1
ATOM 1752 C C . GLY A 1 227 ? 36.506 -54.353 -68.033 1.00 36.56 227 GLY A C 1
ATOM 1753 O O . GLY A 1 227 ? 35.335 -54.059 -67.830 1.00 36.56 227 GLY A O 1
ATOM 1754 N N . ALA A 1 228 ? 36.876 -55.451 -68.690 1.00 44.59 228 ALA A N 1
ATOM 1755 C CA . ALA A 1 228 ? 36.043 -56.645 -68.792 1.00 44.59 228 ALA A CA 1
ATOM 1756 C C . ALA A 1 228 ? 36.939 -57.862 -68.539 1.00 44.59 228 ALA A C 1
ATOM 1758 O O . ALA A 1 228 ? 37.453 -58.473 -69.473 1.00 44.59 228 ALA A O 1
ATOM 1759 N N . MET A 1 229 ? 37.177 -58.119 -67.254 1.00 39.19 229 MET A N 1
ATOM 1760 C CA . MET A 1 229 ? 37.336 -59.435 -66.635 1.00 39.19 229 MET A CA 1
ATOM 1761 C C . MET A 1 229 ? 37.106 -59.279 -65.135 1.00 39.19 229 MET A C 1
ATOM 1763 O O . MET A 1 229 ? 37.650 -58.302 -64.572 1.00 39.19 229 MET A O 1
#

Foldseek 3Di:
DDDDDDDPPPPVVVVVVVVVVPPPPDPVVDDLVVLLVVLLPDDPVVLVVQLVVDVSSVVSSPDVVSVVSNVVVCVVPVPCVVVPPVDDDPVVCVVVVVDDDPVNVVVVVVVVVVVVVVVVVCVVVPDDVVVCVVVVNDPPLQDPPDDPPDPDDDDDDDDDSHRDHPVCVVVVVVVVVVVVVVVVVVCCVPPVVVVVVVVVVVVVVVCVVVVVPPPDDDDDPDDDPDDDD

Radius of gyration: 49.78 Å; chains: 1; bounding box: 114×83×116 Å

pLDDT: mean 77.26, std 20.48, range [31.78, 98.5]

Secondary structure (DSSP, 8-state):
-----------HHHHHHHHHHTS---GGGS-HHHHHHHHTTS-HHHHHHHHHH-HHHHHHHT-HHHHHHHHHHHHHHHHHHHH-TTSPPHHHHHHTTSS--HHHHHHHHHHHHHHHHHHHHHHHTPPPHHHHHHTTSS-GGGS-S-SSS-S-S---SS---PPPPHHHHHHHHHHHHHHHHHHHHHHIIIIIHHHHHHHHHHHHHHHHHHTTT----------------

Sequence (229 aa):
MQLIPERHDVDPTCAVAIQHSLQALSLLDLPTEVLLQILGNLEVCDLLAASRTSHLLRRLALAPILHRLRLRRTRAVLPPLLTSPSRPSLADLIRRSIFMTNTTVVSRKLARSLVSIRLQHRLATRPSPEALVARSVLPPECVPYGGGCSAKAVGAGLGAAVPVAPALVARRRAVERERVKDGLRRFVGSSWRGEVQTREEGVRRWEERVGVGRGRSREHTVFAVMGAM

InterPro domains:
  IPR001810 F-box domain [PF12937] (28-68)
  IPR001810 F-box domain [PS50181] (24-60)
  IPR001810 F-box domain [SM00256] (30-70)
  IPR036047 F-box-like domain superfamily [SSF81383] (22-83)

Organism: NCBI:txid314040